Protein AF-0000000084433343 (afdb_homodimer)

Structure (mmCIF, N/CA/C/O backbone):
data_AF-0000000084433343-model_v1
#
loop_
_entity.id
_entity.type
_entity.pdbx_description
1 polymer 'DUF1232 domain-containing protein'
#
loop_
_atom_site.group_PDB
_atom_site.id
_atom_site.type_symbol
_atom_site.label_atom_id
_atom_site.label_alt_id
_atom_site.label_comp_id
_atom_site.label_asym_id
_atom_site.label_entity_id
_atom_site.label_seq_id
_atom_site.pdbx_PDB_ins_code
_atom_site.Cartn_x
_atom_site.Cartn_y
_atom_site.Cartn_z
_atom_site.occupancy
_atom_site.B_iso_or_equiv
_atom_site.auth_seq_id
_atom_site.auth_comp_id
_atom_site.auth_asym_id
_atom_site.auth_atom_id
_atom_site.pdbx_PDB_model_num
ATOM 1 N N . MET A 1 1 ? 12.391 3.641 -26.797 1 35.53 1 MET A N 1
ATOM 2 C CA . MET A 1 1 ? 12.242 4.746 -25.859 1 35.53 1 MET A CA 1
ATOM 3 C C . MET A 1 1 ? 12.141 4.23 -24.422 1 35.53 1 MET A C 1
ATOM 5 O O . MET A 1 1 ? 11.383 3.301 -24.141 1 35.53 1 MET A O 1
ATOM 9 N N . ASN A 1 2 ? 13.078 4.43 -23.641 1 48.66 2 ASN A N 1
ATOM 10 C CA . ASN A 1 2 ? 13.227 3.877 -22.297 1 48.66 2 ASN A CA 1
ATOM 11 C C . ASN A 1 2 ? 11.992 4.141 -21.438 1 48.66 2 ASN A C 1
ATOM 13 O O . ASN A 1 2 ? 11.672 5.293 -21.141 1 48.66 2 ASN A O 1
ATOM 17 N N . LYS A 1 3 ? 10.945 3.463 -21.562 1 57.97 3 LYS A N 1
ATOM 18 C CA . LYS A 1 3 ? 9.641 3.707 -20.953 1 57.97 3 LYS A CA 1
ATOM 19 C C . LYS A 1 3 ? 9.773 4.008 -19.469 1 57.97 3 LYS A C 1
ATOM 21 O O . LYS A 1 3 ? 10.344 3.215 -18.719 1 57.97 3 LYS A O 1
ATOM 26 N N . GLN A 1 4 ? 9.594 5.301 -19.047 1 75.62 4 GLN A N 1
ATOM 27 C CA . GLN A 1 4 ? 9.625 5.691 -17.641 1 75.62 4 GLN A CA 1
ATOM 28 C C . GLN A 1 4 ? 8.422 5.125 -16.891 1 75.62 4 GLN A C 1
ATOM 30 O O . GLN A 1 4 ? 7.273 5.379 -17.266 1 75.62 4 GLN A O 1
ATOM 35 N N . PHE A 1 5 ? 8.664 4.199 -15.891 1 83.06 5 PHE A N 1
ATOM 36 C CA . PHE A 1 5 ? 7.59 3.613 -15.102 1 83.06 5 PHE A CA 1
ATOM 37 C C . PHE A 1 5 ? 6.949 4.664 -14.203 1 83.06 5 PHE A C 1
ATOM 39 O O . PHE A 1 5 ? 7.645 5.48 -13.594 1 83.06 5 PHE A O 1
ATOM 46 N N . LYS A 1 6 ? 5.672 4.742 -14.289 1 85.31 6 LYS A N 1
ATOM 47 C CA . LYS A 1 6 ? 4.887 5.609 -13.414 1 85.31 6 LYS A CA 1
ATOM 48 C C . LYS A 1 6 ? 4.598 4.93 -12.078 1 85.31 6 LYS A C 1
ATOM 50 O O . LYS A 1 6 ? 4.41 3.713 -12.023 1 85.31 6 LYS A O 1
ATOM 55 N N . ASP A 1 7 ? 4.621 5.824 -11.023 1 89.12 7 ASP A N 1
ATOM 56 C CA . ASP A 1 7 ? 4.266 5.238 -9.734 1 89.12 7 ASP A CA 1
ATOM 57 C C . ASP A 1 7 ? 2.992 5.871 -9.18 1 89.12 7 ASP A C 1
ATOM 59 O O . ASP A 1 7 ? 2.365 6.703 -9.836 1 89.12 7 ASP A O 1
ATOM 63 N N . PHE A 1 8 ? 2.566 5.41 -8.078 1 92.94 8 PHE A N 1
ATOM 64 C CA . PHE A 1 8 ? 1.302 5.871 -7.516 1 92.94 8 PHE A CA 1
ATOM 65 C C . PHE A 1 8 ? 1.387 7.34 -7.121 1 92.94 8 PHE A C 1
ATOM 67 O O . PHE A 1 8 ? 0.393 8.07 -7.195 1 92.94 8 PHE A O 1
ATOM 74 N N . TYR A 1 9 ? 2.518 7.762 -6.656 1 94.25 9 TYR A N 1
ATOM 75 C CA . TYR A 1 9 ? 2.697 9.172 -6.32 1 94.25 9 TYR A CA 1
ATOM 76 C C . TYR A 1 9 ? 2.324 10.062 -7.496 1 94.25 9 TYR A C 1
ATOM 78 O O . TYR A 1 9 ? 1.641 11.078 -7.324 1 94.25 9 TYR A O 1
ATOM 86 N N . ASP A 1 10 ? 2.74 9.664 -8.656 1 91.94 10 ASP A N 1
ATOM 87 C CA . ASP A 1 10 ? 2.389 10.398 -9.859 1 91.94 10 ASP A CA 1
ATOM 88 C C . ASP A 1 10 ? 0.876 10.422 -10.07 1 91.94 10 ASP A C 1
ATOM 90 O O . ASP A 1 10 ? 0.303 11.461 -10.406 1 91.94 10 ASP A O 1
ATOM 94 N N . THR A 1 11 ? 0.303 9.305 -9.891 1 91.06 11 THR A N 1
ATOM 95 C CA . THR A 1 11 ? -1.139 9.164 -10.055 1 91.06 11 THR A CA 1
ATOM 96 C C . THR A 1 11 ? -1.887 10.023 -9.039 1 91.06 11 THR A C 1
ATOM 98 O O . THR A 1 11 ? -2.881 10.672 -9.375 1 91.06 11 THR A O 1
ATOM 101 N N . LEU A 1 12 ? -1.412 10.023 -7.863 1 93.88 12 LEU A N 1
ATOM 102 C CA . LEU A 1 12 ? -1.999 10.797 -6.777 1 93.88 12 LEU A CA 1
ATOM 103 C C . LEU A 1 12 ? -1.918 12.297 -7.074 1 93.88 12 LEU A C 1
ATOM 105 O O . LEU A 1 12 ? -2.893 13.023 -6.883 1 93.88 12 LEU A O 1
ATOM 109 N N . LEU A 1 13 ? -0.808 12.742 -7.598 1 94.44 13 LEU A N 1
ATOM 110 C CA . LEU A 1 13 ? -0.631 14.141 -7.977 1 94.44 13 LEU A CA 1
ATOM 111 C C . LEU A 1 13 ? -1.594 14.531 -9.094 1 94.44 13 LEU A C 1
ATOM 113 O O . LEU A 1 13 ? -2.184 15.617 -9.062 1 94.44 13 LEU A O 1
ATOM 117 N N . GLU A 1 14 ? -1.754 13.648 -9.984 1 92.88 14 GLU A N 1
ATOM 118 C CA . GLU A 1 14 ? -2.654 13.914 -11.102 1 92.88 14 GLU A CA 1
ATOM 119 C C . GLU A 1 14 ? -4.105 13.977 -10.641 1 92.88 14 GLU A C 1
ATOM 121 O O . GLU A 1 14 ? -4.875 14.82 -11.109 1 92.88 14 GLU A O 1
ATOM 126 N N . ASN A 1 15 ? -4.484 13.07 -9.797 1 92.56 15 ASN A N 1
ATOM 127 C CA . ASN A 1 15 ? -5.848 13.031 -9.281 1 92.56 15 ASN A CA 1
ATOM 128 C C . ASN A 1 15 ? -6.211 14.312 -8.539 1 92.56 15 ASN A C 1
ATOM 130 O O . ASN A 1 15 ? -7.355 14.766 -8.602 1 92.56 15 ASN A O 1
ATOM 134 N N . LEU A 1 16 ? -5.227 14.914 -7.859 1 93.69 16 LEU A N 1
ATOM 135 C CA . LEU A 1 16 ? -5.508 16.062 -7.008 1 93.69 16 LEU A CA 1
ATOM 136 C C . LEU A 1 16 ? -5.082 17.359 -7.688 1 93.69 16 LEU A C 1
ATOM 138 O O . LEU A 1 16 ? -5.102 18.422 -7.066 1 93.69 16 LEU A O 1
ATOM 142 N N . ASP A 1 17 ? -4.719 17.219 -8.938 1 90.5 17 ASP A N 1
ATOM 143 C CA . ASP A 1 17 ? -4.238 18.375 -9.672 1 90.5 17 ASP A CA 1
ATOM 144 C C . ASP A 1 17 ? -5.324 19.453 -9.781 1 90.5 17 ASP A C 1
ATOM 146 O O . ASP A 1 17 ? -6.426 19.172 -10.266 1 90.5 17 ASP A O 1
ATOM 150 N N . ASN A 1 18 ? -5.051 20.656 -9.203 1 85.75 18 ASN A N 1
ATOM 151 C CA . ASN A 1 18 ? -5.895 21.844 -9.281 1 85.75 18 ASN A CA 1
ATOM 152 C C . ASN A 1 18 ? -7.188 21.672 -8.484 1 85.75 18 ASN A C 1
ATOM 154 O O . ASN A 1 18 ? -8.234 22.188 -8.875 1 85.75 18 ASN A O 1
ATOM 158 N N . TYR A 1 19 ? -7.07 20.75 -7.602 1 91.06 19 TYR A N 1
ATOM 159 C CA . TYR A 1 19 ? -8.25 20.641 -6.75 1 91.06 19 TYR A CA 1
ATOM 160 C C . TYR A 1 19 ? -8.477 21.938 -5.98 1 91.06 19 TYR A C 1
ATOM 162 O O . TYR A 1 19 ? -7.566 22.453 -5.328 1 91.06 19 TYR A O 1
ATOM 170 N N . THR A 1 20 ? -9.703 22.562 -6.078 1 90.81 20 THR A N 1
ATOM 171 C CA . THR A 1 20 ? -10.109 23.766 -5.359 1 90.81 20 THR A CA 1
ATOM 172 C C . THR A 1 20 ? -11.453 23.547 -4.668 1 90.81 20 THR A C 1
ATOM 174 O O . THR A 1 20 ? -12.484 23.453 -5.328 1 90.81 20 THR A O 1
ATOM 177 N N . GLY A 1 21 ? -11.445 23.031 -3.498 1 90.44 21 GLY A N 1
ATOM 178 C CA . GLY A 1 21 ? -12.672 22.797 -2.754 1 90.44 21 GLY A CA 1
ATOM 179 C C . GLY A 1 21 ? -12.555 23.156 -1.285 1 90.44 21 GLY A C 1
ATOM 180 O O . GLY A 1 21 ? -11.562 23.734 -0.859 1 90.44 21 GLY A O 1
ATOM 181 N N . GLU A 1 22 ? -13.594 22.906 -0.533 1 90.94 22 GLU A N 1
ATOM 182 C CA . GLU A 1 22 ? -13.734 23.297 0.87 1 90.94 22 GLU A CA 1
ATOM 183 C C . GLU A 1 22 ? -12.57 22.75 1.705 1 90.94 22 GLU A C 1
ATOM 185 O O . GLU A 1 22 ? -12.102 23.422 2.627 1 90.94 22 GLU A O 1
ATOM 190 N N . TYR A 1 23 ? -12.023 21.625 1.274 1 93.19 23 TYR A N 1
ATOM 191 C CA . TYR A 1 23 ? -10.992 20.984 2.08 1 93.19 23 TYR A CA 1
ATOM 192 C C . TYR A 1 23 ? -9.664 20.953 1.341 1 93.19 23 TYR A C 1
ATOM 194 O O . TYR A 1 23 ? -8.805 20.109 1.619 1 93.19 23 TYR A O 1
ATOM 202 N N . GLU A 1 24 ? -9.578 21.875 0.548 1 94 24 GLU A N 1
ATOM 203 C CA . GLU A 1 24 ? -8.391 21.938 -0.298 1 94 24 GLU A CA 1
ATOM 204 C C . GLU A 1 24 ? -7.125 22.109 0.539 1 94 24 GLU A C 1
ATOM 206 O O . GLU A 1 24 ? -6.086 21.5 0.235 1 94 24 GLU A O 1
ATOM 211 N N . SER A 1 25 ? -7.203 22.812 1.632 1 91.38 25 SER A N 1
ATOM 212 C CA . SER A 1 25 ? -6.047 23.203 2.436 1 91.38 25 SER A CA 1
ATOM 213 C C . SER A 1 25 ? -5.324 21.984 2.996 1 91.38 25 SER A C 1
ATOM 215 O O . SER A 1 25 ? -4.098 21.984 3.113 1 91.38 25 SER A O 1
ATOM 217 N N . PHE A 1 26 ? -6.082 20.938 3.324 1 94.38 26 PHE A N 1
ATOM 218 C CA . PHE A 1 26 ? -5.352 19.812 3.895 1 94.38 26 PHE A CA 1
ATOM 219 C C . PHE A 1 26 ? -5.375 18.609 2.951 1 94.38 26 PHE A C 1
ATOM 221 O O . PHE A 1 26 ? -4.469 17.781 2.975 1 94.38 26 PHE A O 1
ATOM 228 N N . ILE A 1 27 ? -6.34 18.594 1.998 1 96.88 27 ILE A N 1
ATOM 229 C CA . ILE A 1 27 ? -6.387 17.5 1.032 1 96.88 27 ILE A CA 1
ATOM 230 C C . ILE A 1 27 ? -5.16 17.562 0.127 1 96.88 27 ILE A C 1
ATOM 232 O O . ILE A 1 27 ? -4.617 16.516 -0.264 1 96.88 27 ILE A O 1
ATOM 236 N N . ASN A 1 28 ? -4.68 18.766 -0.083 1 96 28 ASN A N 1
ATOM 237 C CA . ASN A 1 28 ? -3.551 18.953 -0.991 1 96 28 ASN A CA 1
ATOM 238 C C . ASN A 1 28 ? -2.242 18.469 -0.363 1 96 28 ASN A C 1
ATOM 240 O O . ASN A 1 28 ? -1.23 18.344 -1.053 1 96 28 ASN A O 1
ATOM 244 N N . TYR A 1 29 ? -2.275 18.094 0.941 1 97.25 29 TYR A N 1
ATOM 245 C CA . TYR A 1 29 ? -1.096 17.531 1.584 1 97.25 29 TYR A CA 1
ATOM 246 C C . TYR A 1 29 ? -1.059 16.016 1.409 1 97.25 29 TYR A C 1
ATOM 248 O O . TYR A 1 29 ? -0.078 15.359 1.778 1 97.25 29 TYR A O 1
ATOM 256 N N . GLY A 1 30 ? -2.104 15.469 0.812 1 97.56 30 GLY A N 1
ATOM 257 C CA . GLY A 1 30 ? -2.207 14.031 0.618 1 97.56 30 GLY A CA 1
ATOM 258 C C . GLY A 1 30 ? -0.969 13.422 -0.012 1 97.56 30 GLY A C 1
ATOM 259 O O . GLY A 1 30 ? -0.389 12.477 0.532 1 97.56 30 GLY A O 1
ATOM 260 N N . PRO A 1 31 ? -0.495 14.031 -1.092 1 97.44 31 PRO A N 1
ATOM 261 C CA . PRO A 1 31 ? 0.682 13.469 -1.76 1 97.44 31 PRO A CA 1
ATOM 262 C C . PRO A 1 31 ? 1.946 13.57 -0.909 1 97.44 31 PRO A C 1
ATOM 264 O O . PRO A 1 31 ? 2.768 12.648 -0.907 1 97.44 31 PRO A O 1
ATOM 267 N N . ASN A 1 32 ? 2.117 14.641 -0.134 1 97.88 32 ASN A N 1
ATOM 268 C CA . ASN A 1 32 ? 3.27 14.789 0.746 1 97.88 32 ASN A CA 1
ATOM 269 C C . ASN A 1 32 ? 3.273 13.742 1.854 1 97.88 32 ASN A C 1
ATOM 271 O O . ASN A 1 32 ? 4.32 13.18 2.178 1 97.88 32 ASN A O 1
ATOM 275 N N . LEU A 1 33 ? 2.141 13.539 2.393 1 98.69 33 LEU A N 1
ATOM 276 C CA . LEU A 1 33 ? 2.021 12.562 3.467 1 98.69 33 LEU A CA 1
ATOM 277 C C . LEU A 1 33 ? 2.289 11.148 2.951 1 98.69 33 LEU A C 1
ATOM 279 O O . LEU A 1 33 ? 3.008 10.383 3.588 1 98.69 33 LEU A O 1
ATOM 283 N N . PHE A 1 34 ? 1.757 10.859 1.801 1 98.38 34 PHE A N 1
ATOM 284 C CA . PHE A 1 34 ? 1.999 9.57 1.168 1 98.38 34 PHE A CA 1
ATOM 285 C C . PHE A 1 34 ? 3.488 9.352 0.923 1 98.38 34 PHE A C 1
ATOM 287 O O . PHE A 1 34 ? 4.031 8.297 1.245 1 98.38 34 PHE A O 1
ATOM 294 N N . LYS A 1 35 ? 4.113 10.336 0.364 1 97.81 35 LYS A N 1
ATOM 295 C CA . LYS A 1 35 ? 5.539 10.242 0.065 1 97.81 35 LYS A CA 1
ATOM 296 C C . LYS A 1 35 ? 6.355 10.031 1.336 1 97.81 35 LYS A C 1
ATOM 298 O O . LYS A 1 35 ? 7.297 9.234 1.35 1 97.81 35 LYS A O 1
ATOM 303 N N . LEU A 1 36 ? 6.027 10.75 2.369 1 98.62 36 LEU A N 1
ATOM 304 C CA . LEU A 1 36 ? 6.738 10.602 3.633 1 98.62 36 LEU A CA 1
ATOM 305 C C . LEU A 1 36 ? 6.602 9.172 4.164 1 98.62 36 LEU A C 1
ATOM 307 O O . LEU A 1 36 ? 7.582 8.586 4.633 1 98.62 36 LEU A O 1
ATOM 311 N N . LEU A 1 37 ? 5.398 8.617 4.105 1 98.62 37 LEU A N 1
ATOM 312 C CA . LEU A 1 37 ? 5.203 7.238 4.535 1 98.62 37 LEU A CA 1
ATOM 313 C C . LEU A 1 37 ? 6.113 6.293 3.76 1 98.62 37 LEU A C 1
ATOM 315 O O . LEU A 1 37 ? 6.785 5.445 4.355 1 98.62 37 LEU A O 1
ATOM 319 N N . CYS A 1 38 ? 6.191 6.484 2.475 1 97.62 38 CYS A N 1
ATOM 320 C CA . CYS A 1 38 ? 7.055 5.645 1.649 1 97.62 38 CYS A CA 1
ATOM 321 C C . CYS A 1 38 ? 8.516 5.816 2.033 1 97.62 38 CYS A C 1
ATOM 323 O O . CYS A 1 38 ? 9.258 4.836 2.139 1 97.62 38 CYS A O 1
ATOM 325 N N . ASP A 1 39 ? 8.93 7.043 2.27 1 97.44 39 ASP A N 1
ATOM 326 C CA . ASP A 1 39 ? 10.32 7.324 2.611 1 97.44 39 ASP A CA 1
ATOM 327 C C . ASP A 1 39 ? 10.695 6.699 3.951 1 97.44 39 ASP A C 1
ATOM 329 O O . ASP A 1 39 ? 11.836 6.281 4.148 1 97.44 39 ASP A O 1
ATOM 333 N N . LEU A 1 40 ? 9.797 6.609 4.828 1 98.19 40 LEU A N 1
ATOM 334 C CA . LEU A 1 40 ? 10.062 6.055 6.152 1 98.19 40 LEU A CA 1
ATOM 335 C C . LEU A 1 40 ? 10.391 4.57 6.062 1 98.19 40 LEU A C 1
ATOM 337 O O . LEU A 1 40 ? 11.148 4.051 6.883 1 98.19 40 LEU A O 1
ATOM 341 N N . LEU A 1 41 ? 9.891 3.863 5.043 1 97.19 41 LEU A N 1
ATOM 342 C CA . LEU A 1 41 ? 10.195 2.447 4.875 1 97.19 41 LEU A CA 1
ATOM 343 C C . LEU A 1 41 ? 11.656 2.25 4.48 1 97.19 41 LEU A C 1
ATOM 345 O O . LEU A 1 41 ? 12.188 1.146 4.598 1 97.19 41 LEU A O 1
ATOM 349 N N . ASN A 1 42 ? 12.242 3.314 4.012 1 96.12 42 ASN A N 1
ATOM 350 C CA . ASN A 1 42 ? 13.656 3.244 3.645 1 96.12 42 ASN A CA 1
ATOM 351 C C . ASN A 1 42 ? 14.547 3.881 4.707 1 96.12 42 ASN A C 1
ATOM 353 O O . ASN A 1 42 ? 15.758 3.99 4.523 1 96.12 42 ASN A O 1
ATOM 357 N N . ALA A 1 43 ? 13.93 4.359 5.797 1 96.88 43 ALA A N 1
ATOM 358 C CA . ALA A 1 43 ? 14.664 4.965 6.902 1 96.88 43 ALA A CA 1
ATOM 359 C C . ALA A 1 43 ? 14.961 3.939 7.996 1 96.88 43 ALA A C 1
ATOM 361 O O . ALA A 1 43 ? 14.586 2.771 7.875 1 96.88 43 ALA A O 1
ATOM 362 N N . ASP A 1 44 ? 15.773 4.367 8.977 1 96.25 44 ASP A N 1
ATOM 363 C CA . ASP A 1 44 ? 16.078 3.535 10.141 1 96.25 44 ASP A CA 1
ATOM 364 C C . ASP A 1 44 ? 14.977 3.625 11.188 1 96.25 44 ASP A C 1
ATOM 366 O O . ASP A 1 44 ? 15.07 4.41 12.133 1 96.25 44 ASP A O 1
ATOM 370 N N . ILE A 1 45 ? 13.961 2.848 10.977 1 97.06 45 ILE A N 1
ATOM 371 C CA . ILE A 1 45 ? 12.805 2.908 11.867 1 97.06 45 ILE A CA 1
ATOM 372 C C . ILE A 1 45 ? 12.656 1.584 12.609 1 97.06 45 ILE A C 1
ATOM 374 O O . ILE A 1 45 ? 13.141 0.547 12.148 1 97.06 45 ILE A O 1
ATOM 378 N N . ASP A 1 46 ? 12.023 1.586 13.789 1 97.88 46 ASP A N 1
ATOM 379 C CA . ASP A 1 46 ? 11.703 0.381 14.555 1 97.88 46 ASP A CA 1
ATOM 380 C C . ASP A 1 46 ? 10.883 -0.596 13.719 1 97.88 46 ASP A C 1
ATOM 382 O O . ASP A 1 46 ? 9.906 -0.201 13.07 1 97.88 46 ASP A O 1
ATOM 386 N N . VAL A 1 47 ? 11.273 -1.832 13.836 1 97.44 47 VAL A N 1
ATOM 387 C CA . VAL A 1 47 ? 10.656 -2.875 13.016 1 97.44 47 VAL A CA 1
ATOM 388 C C . VAL A 1 47 ? 9.156 -2.934 13.289 1 97.44 47 VAL A C 1
ATOM 390 O O . VAL A 1 47 ? 8.367 -3.178 12.375 1 97.44 47 VAL A O 1
ATOM 393 N N . SER A 1 48 ? 8.727 -2.621 14.453 1 97.31 48 SER A N 1
ATOM 394 C CA . SER A 1 48 ? 7.328 -2.75 14.852 1 97.31 48 SER A CA 1
ATOM 395 C C . SER A 1 48 ? 6.465 -1.686 14.18 1 97.31 48 SER A C 1
ATOM 397 O O . SER A 1 48 ? 5.234 -1.784 14.188 1 97.31 48 SER A O 1
ATOM 399 N N . LEU A 1 49 ? 7.074 -0.677 13.531 1 98.38 49 LEU A N 1
ATOM 400 C CA . LEU A 1 49 ? 6.332 0.424 12.93 1 98.38 49 LEU A CA 1
ATOM 401 C C . LEU A 1 49 ? 6.176 0.214 11.43 1 98.38 49 LEU A C 1
ATOM 403 O O . LEU A 1 49 ? 5.391 0.91 10.781 1 98.38 49 LEU A O 1
ATOM 407 N N . ARG A 1 50 ? 6.863 -0.772 10.867 1 98.19 50 ARG A N 1
ATOM 408 C CA . ARG A 1 50 ? 6.879 -0.945 9.422 1 98.19 50 ARG A CA 1
ATOM 409 C C . ARG A 1 50 ? 5.523 -1.414 8.906 1 98.19 50 ARG A C 1
ATOM 411 O O . ARG A 1 50 ? 4.996 -0.87 7.934 1 98.19 50 ARG A O 1
ATOM 418 N N . LEU A 1 51 ? 4.887 -2.295 9.617 1 98.31 51 LEU A N 1
ATOM 419 C CA . LEU A 1 51 ? 3.592 -2.783 9.156 1 98.31 51 LEU A CA 1
ATOM 420 C C . LEU A 1 51 ? 2.523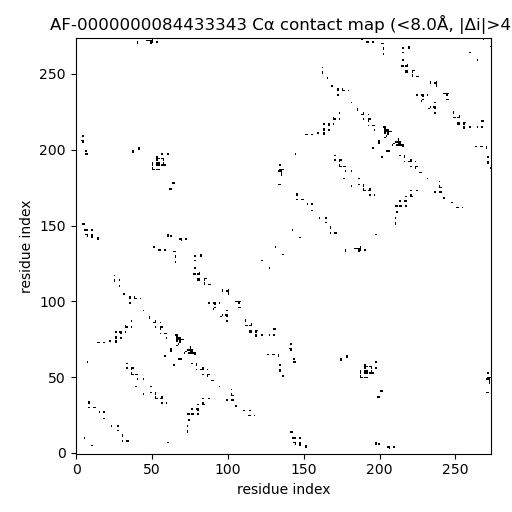 -1.704 9.289 1 98.31 51 LEU A C 1
ATOM 422 O O . LEU A 1 51 ? 1.703 -1.521 8.391 1 98.31 51 LEU A O 1
ATOM 426 N N . PRO A 1 52 ? 2.52 -0.932 10.406 1 98.5 52 PRO A N 1
ATOM 427 C CA . PRO A 1 52 ? 1.573 0.185 10.453 1 98.5 52 PRO A CA 1
ATOM 428 C C . PRO A 1 52 ? 1.774 1.182 9.32 1 98.5 52 PRO A C 1
ATOM 430 O O . PRO A 1 52 ? 0.8 1.66 8.734 1 98.5 52 PRO A O 1
ATOM 433 N N . ILE A 1 53 ? 2.996 1.473 8.984 1 98.81 53 ILE A N 1
ATOM 434 C CA . ILE A 1 53 ? 3.293 2.367 7.875 1 98.81 53 ILE A CA 1
ATOM 435 C C . ILE A 1 53 ? 2.775 1.759 6.57 1 98.81 53 ILE A C 1
ATOM 437 O O . ILE A 1 53 ? 2.123 2.439 5.777 1 98.81 53 ILE A O 1
ATOM 441 N N . CYS A 1 54 ? 3 0.487 6.422 1 98.62 54 CYS A N 1
ATOM 442 C CA . CYS A 1 54 ? 2.492 -0.214 5.25 1 98.62 54 CYS A CA 1
ATOM 443 C C . CYS A 1 54 ? 0.97 -0.16 5.199 1 98.62 54 CYS A C 1
ATOM 445 O O . CYS A 1 54 ? 0.385 -0.031 4.121 1 98.62 54 CYS A O 1
ATOM 447 N N . GLY A 1 55 ? 0.357 -0.285 6.348 1 98.5 55 GLY A N 1
ATOM 448 C CA . GLY A 1 55 ? -1.092 -0.176 6.414 1 98.5 55 GLY A CA 1
ATOM 449 C C . GLY A 1 55 ? -1.617 1.135 5.859 1 98.5 55 GLY A C 1
ATOM 450 O O . GLY A 1 55 ? -2.562 1.146 5.07 1 98.5 55 GLY A O 1
ATOM 451 N N . ALA A 1 56 ? -1.005 2.229 6.246 1 98.69 56 ALA A N 1
ATOM 452 C CA . ALA A 1 56 ? -1.418 3.545 5.766 1 98.69 56 ALA A CA 1
ATOM 453 C C . ALA A 1 56 ? -1.191 3.68 4.266 1 98.69 56 ALA A C 1
ATOM 455 O O . ALA A 1 56 ? -2.041 4.215 3.547 1 98.69 56 ALA A O 1
ATOM 456 N N . ILE A 1 57 ? -0.101 3.191 3.764 1 98.38 57 ILE A N 1
ATOM 457 C CA . ILE A 1 57 ? 0.208 3.242 2.338 1 98.38 57 ILE A CA 1
ATOM 458 C C . ILE A 1 57 ? -0.82 2.424 1.56 1 98.38 57 ILE A C 1
ATOM 460 O O . ILE A 1 57 ? -1.378 2.9 0.567 1 98.38 57 ILE A O 1
ATOM 464 N N . ALA A 1 58 ? -1.102 1.254 2.016 1 98.25 58 ALA A N 1
ATOM 465 C CA . ALA A 1 58 ? -2.045 0.37 1.337 1 98.25 58 ALA A CA 1
ATOM 466 C C . ALA A 1 58 ? -3.441 0.987 1.295 1 98.25 58 ALA A C 1
ATOM 468 O O . ALA A 1 58 ? -4.168 0.83 0.311 1 98.25 58 ALA A O 1
ATOM 469 N N . TYR A 1 59 ? -3.795 1.705 2.334 1 98.06 59 TYR A N 1
ATOM 470 C CA . TYR A 1 59 ? -5.105 2.342 2.398 1 98.06 59 TYR A CA 1
ATOM 471 C C . TYR A 1 59 ? -5.262 3.381 1.295 1 98.06 59 TYR A C 1
ATOM 473 O O . TYR A 1 59 ? -6.32 3.479 0.67 1 98.06 59 TYR A O 1
ATOM 481 N N . TYR A 1 60 ? -4.191 4.133 1.009 1 96.75 60 TYR A N 1
ATOM 482 C CA . TYR A 1 60 ? -4.191 5.09 -0.092 1 96.75 60 TYR A CA 1
ATOM 483 C C . TYR A 1 60 ? -4.504 4.398 -1.415 1 96.75 60 TYR A C 1
ATOM 485 O O . TYR A 1 60 ? -5.156 4.98 -2.285 1 96.75 60 TYR A O 1
ATOM 493 N N . VAL A 1 61 ? -4.047 3.232 -1.534 1 95.56 61 VAL A N 1
ATOM 494 C CA . VAL A 1 61 ? -3.883 2.602 -2.84 1 95.56 61 VAL A CA 1
ATOM 495 C C . VAL A 1 61 ? -5.086 1.709 -3.135 1 95.56 61 VAL A C 1
ATOM 497 O O . VAL A 1 61 ? -5.484 1.558 -4.293 1 95.56 61 VAL A O 1
ATOM 500 N N . THR A 1 62 ? -5.633 1.166 -2.123 1 94 62 THR A N 1
ATOM 501 C CA . THR A 1 62 ? -6.754 0.249 -2.287 1 94 62 THR A CA 1
ATOM 502 C C . THR A 1 62 ? -7.996 0.992 -2.775 1 94 62 THR A C 1
ATOM 504 O O . THR A 1 62 ? -8.383 2.012 -2.199 1 94 62 THR A O 1
ATOM 507 N N . PRO A 1 63 ? -8.602 0.579 -3.836 1 85.62 63 PRO A N 1
ATOM 508 C CA . PRO A 1 63 ? -9.688 1.324 -4.469 1 85.62 63 PRO A CA 1
ATOM 509 C C . PRO A 1 63 ? -10.953 1.356 -3.615 1 85.62 63 PRO A C 1
ATOM 511 O O . PRO A 1 63 ? -11.703 2.34 -3.646 1 85.62 63 PRO A O 1
ATOM 514 N N . ASP A 1 64 ? -11.289 0.283 -2.883 1 87.88 64 ASP A N 1
ATOM 515 C CA . ASP A 1 64 ? -12.562 0.198 -2.174 1 87.88 64 ASP A CA 1
ATOM 516 C C . ASP A 1 64 ? -12.359 0.305 -0.664 1 87.88 64 ASP A C 1
ATOM 518 O O . ASP A 1 64 ? -12.773 -0.581 0.088 1 87.88 64 ASP A O 1
ATOM 522 N N . ASP A 1 65 ? -11.93 1.415 -0.288 1 92.19 65 ASP A N 1
ATOM 523 C CA . ASP A 1 65 ? -11.781 1.669 1.142 1 92.19 65 ASP A CA 1
ATOM 524 C C . ASP A 1 65 ? -13.047 2.293 1.727 1 92.19 65 ASP A C 1
ATOM 526 O O . ASP A 1 65 ? -14.117 2.201 1.132 1 92.19 65 ASP A O 1
ATOM 530 N N . VAL A 1 66 ? -12.961 2.846 2.887 1 93.31 66 VAL A N 1
ATOM 531 C CA . VAL A 1 66 ? -14.133 3.264 3.645 1 93.31 66 VAL A CA 1
ATOM 532 C C . VAL A 1 66 ? -14.82 4.434 2.936 1 93.31 66 VAL A C 1
ATOM 534 O O . VAL A 1 66 ? -16.031 4.402 2.699 1 93.31 66 VAL A O 1
ATOM 537 N N . ILE A 1 67 ? -14.047 5.48 2.529 1 94.69 67 ILE A N 1
ATOM 538 C CA . ILE A 1 67 ? -14.539 6.59 1.722 1 94.69 67 ILE A CA 1
ATOM 539 C C . ILE A 1 67 ? -13.805 6.617 0.383 1 94.69 67 ILE A C 1
ATOM 541 O O . ILE A 1 67 ? -12.766 7.277 0.248 1 94.69 67 ILE A O 1
ATOM 545 N N . SER A 1 68 ? -14.422 6.035 -0.656 1 92.25 68 SER A N 1
ATOM 546 C CA . SER A 1 68 ? -13.734 5.793 -1.922 1 92.25 68 SER A CA 1
ATOM 547 C C . SER A 1 68 ? -13.656 7.066 -2.758 1 92.25 68 SER A C 1
ATOM 549 O O . SER A 1 68 ? -14.664 7.723 -2.998 1 92.25 68 SER A O 1
ATOM 551 N N . GLU A 1 69 ? -12.438 7.375 -3.172 1 91.38 69 GLU A N 1
ATOM 552 C CA . GLU A 1 69 ? -12.242 8.539 -4.027 1 91.38 69 GLU A CA 1
ATOM 553 C C . GLU A 1 69 ? -12.898 8.336 -5.395 1 91.38 69 GLU A C 1
ATOM 555 O O . GLU A 1 69 ? -13.18 9.305 -6.102 1 91.38 69 GLU A O 1
ATOM 560 N N . GLN A 1 70 ? -13.109 7.047 -5.793 1 87.44 70 GLN A N 1
ATOM 561 C CA . GLN A 1 70 ? -13.805 6.785 -7.047 1 87.44 70 GLN A CA 1
ATOM 562 C C . GLN A 1 70 ? -15.242 7.277 -6.992 1 87.44 70 GLN A C 1
ATOM 564 O O . GLN A 1 70 ? -15.82 7.652 -8.016 1 87.44 70 GLN A O 1
ATOM 569 N N . ILE A 1 71 ? -15.797 7.344 -5.805 1 90.38 71 ILE A N 1
ATOM 570 C CA . ILE A 1 71 ? -17.188 7.746 -5.598 1 90.38 71 ILE A CA 1
ATOM 571 C C . ILE A 1 71 ? -17.25 9.219 -5.215 1 90.38 71 ILE A C 1
ATOM 573 O O . ILE A 1 71 ? -18.047 9.984 -5.758 1 90.38 71 ILE A O 1
ATOM 577 N N . TYR A 1 72 ? -16.359 9.68 -4.355 1 92.25 72 TYR A N 1
ATOM 578 C CA . TYR A 1 72 ? -16.516 10.984 -3.713 1 92.25 72 TYR A CA 1
ATOM 579 C C . TYR A 1 72 ? -15.484 11.977 -4.234 1 92.25 72 TYR A C 1
ATOM 581 O O . TYR A 1 72 ? -15.43 13.117 -3.777 1 92.25 72 TYR A O 1
ATOM 589 N N . GLY A 1 73 ? -14.672 11.523 -5.156 1 91.25 73 GLY A N 1
ATOM 590 C CA . GLY A 1 73 ? -13.641 12.414 -5.66 1 91.25 73 GLY A CA 1
ATOM 591 C C . GLY A 1 73 ? -12.602 12.773 -4.609 1 91.25 73 GLY A C 1
ATOM 592 O O . GLY A 1 73 ? -12.219 11.938 -3.789 1 91.25 73 GLY A O 1
ATOM 593 N N . PRO A 1 74 ? -12.156 14 -4.621 1 92.88 74 PRO A N 1
ATOM 594 C CA . PRO A 1 74 ? -11.102 14.422 -3.691 1 92.88 74 PRO A CA 1
ATOM 595 C C . PRO A 1 74 ? -11.508 14.242 -2.229 1 92.88 74 PRO A C 1
ATOM 597 O O . PRO A 1 74 ? -10.648 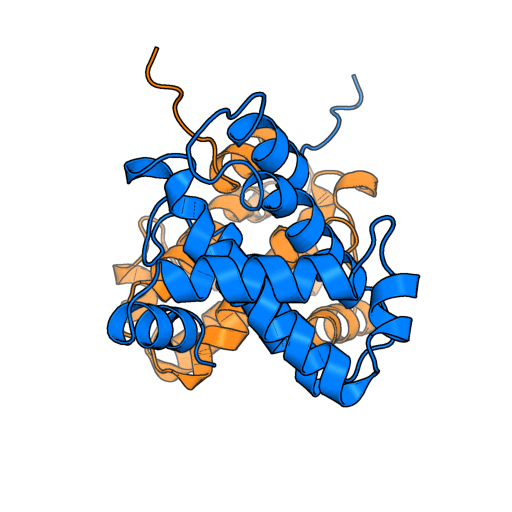14.016 -1.373 1 92.88 74 PRO A O 1
ATOM 600 N N . TYR A 1 75 ? -12.734 14.305 -1.932 1 93.62 75 TYR A N 1
ATOM 601 C CA . TYR A 1 75 ? -13.219 14.102 -0.569 1 93.62 75 TYR A CA 1
ATOM 602 C C . TYR A 1 75 ? -12.852 12.711 -0.065 1 93.62 75 TYR A C 1
ATOM 604 O O . TYR A 1 75 ? -12.734 12.492 1.144 1 93.62 75 TYR A O 1
ATOM 612 N N . GLY A 1 76 ? -12.664 11.844 -0.972 1 94.44 76 GLY A N 1
ATOM 613 C CA . GLY A 1 76 ? -12.359 10.461 -0.63 1 94.44 76 GLY A CA 1
ATOM 614 C C . GLY A 1 76 ? -10.961 10.281 -0.07 1 94.44 76 GLY A C 1
ATOM 615 O O . GLY A 1 76 ? -10.617 9.203 0.417 1 94.44 76 GLY A O 1
ATOM 616 N N . TYR A 1 77 ? -10.18 11.367 -0.017 1 96.31 77 TYR A N 1
ATOM 617 C CA . TYR A 1 77 ? -8.812 11.266 0.485 1 96.31 77 TYR A CA 1
ATOM 618 C C . TYR A 1 77 ? -8.734 11.688 1.946 1 96.31 77 TYR A C 1
ATOM 620 O O . TYR A 1 77 ? -7.684 11.578 2.576 1 96.31 77 TYR A O 1
ATOM 628 N N . ILE A 1 78 ? -9.805 12.062 2.51 1 97.62 78 ILE A N 1
ATOM 629 C CA . ILE A 1 78 ? -9.805 12.547 3.887 1 97.62 78 ILE A CA 1
ATOM 630 C C . ILE A 1 78 ? -9.453 11.398 4.836 1 97.62 78 ILE A C 1
ATOM 632 O O . ILE A 1 78 ? -8.664 11.578 5.766 1 97.62 78 ILE A O 1
ATOM 636 N N . ASP A 1 79 ? -10.023 10.273 4.574 1 97.94 79 ASP A N 1
ATOM 637 C CA . ASP A 1 79 ? -9.727 9.18 5.492 1 97.94 79 ASP A CA 1
ATOM 638 C C . ASP A 1 79 ? -8.305 8.664 5.289 1 97.94 79 ASP A C 1
ATOM 640 O O . ASP A 1 79 ? -7.645 8.242 6.242 1 97.94 79 ASP A O 1
ATOM 644 N N . ASP A 1 80 ? -7.762 8.75 4.008 1 98.25 80 ASP A N 1
ATOM 645 C CA . ASP A 1 80 ? -6.348 8.453 3.791 1 98.25 80 ASP A CA 1
ATOM 646 C C . ASP A 1 80 ? -5.457 9.383 4.609 1 98.25 8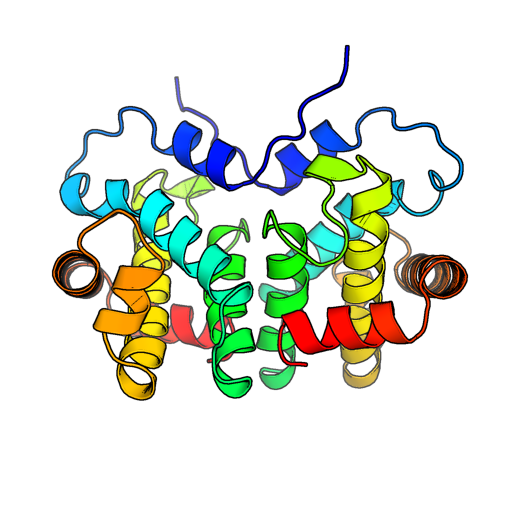0 ASP A C 1
ATOM 648 O O . ASP A 1 80 ? -4.496 8.938 5.234 1 98.25 80 ASP A O 1
ATOM 652 N N . ILE A 1 81 ? -5.809 10.602 4.582 1 98.62 81 ILE A N 1
ATOM 653 C CA . ILE A 1 81 ? -5.035 11.633 5.27 1 98.62 81 ILE A CA 1
ATOM 654 C C . ILE A 1 81 ? -5.113 11.414 6.777 1 98.62 81 ILE A C 1
ATOM 656 O O . ILE A 1 81 ? -4.098 11.484 7.477 1 98.62 81 ILE A O 1
ATOM 660 N N . TYR A 1 82 ? -6.242 11.078 7.273 1 98.81 82 TYR A N 1
ATOM 661 C CA . TYR A 1 82 ? -6.363 10.773 8.695 1 98.81 82 TYR A CA 1
ATOM 662 C C . TYR A 1 82 ? -5.449 9.617 9.078 1 98.81 82 TYR A C 1
ATOM 664 O O . TYR A 1 82 ? -4.684 9.711 10.039 1 98.81 82 TYR A O 1
ATOM 672 N N . LEU A 1 83 ? -5.574 8.555 8.359 1 98.81 83 LEU A N 1
ATOM 673 C CA . LEU A 1 83 ? -4.805 7.363 8.703 1 98.81 83 LEU A CA 1
ATOM 674 C C . LEU A 1 83 ? -3.309 7.633 8.594 1 98.81 83 LEU A C 1
ATOM 676 O O . LEU A 1 83 ? -2.527 7.18 9.438 1 98.81 83 LEU A O 1
ATOM 680 N N . ALA A 1 84 ? -2.932 8.344 7.57 1 98.88 84 ALA A N 1
ATOM 681 C CA . ALA A 1 84 ? -1.527 8.719 7.418 1 98.88 84 ALA A CA 1
ATOM 682 C C . ALA A 1 84 ? -1.026 9.492 8.633 1 98.88 84 ALA A C 1
ATOM 684 O O . ALA A 1 84 ? 0.023 9.172 9.195 1 98.88 84 ALA A O 1
ATOM 685 N N . THR A 1 85 ? -1.787 10.492 9.031 1 98.88 85 THR A N 1
ATOM 686 C CA . THR A 1 85 ? -1.354 11.312 10.156 1 98.88 85 THR A CA 1
ATOM 687 C C . THR A 1 85 ? -1.389 10.516 11.453 1 98.88 85 THR A C 1
ATOM 689 O O . THR A 1 85 ? -0.54 10.703 12.328 1 98.88 85 THR A O 1
ATOM 692 N N . HIS A 1 86 ? -2.312 9.609 11.602 1 98.75 86 HIS A N 1
ATOM 693 C CA . HIS A 1 86 ? -2.385 8.734 12.766 1 98.75 86 HIS A CA 1
ATOM 694 C C . HIS A 1 86 ? -1.126 7.879 12.898 1 98.75 86 HIS A C 1
ATOM 696 O O . HIS A 1 86 ? -0.527 7.805 13.969 1 98.75 86 HIS A O 1
ATOM 702 N N . VAL A 1 87 ? -0.688 7.289 11.82 1 98.81 87 VAL A N 1
ATOM 703 C CA . VAL A 1 87 ? 0.495 6.434 11.812 1 98.81 87 VAL A CA 1
ATOM 704 C C . VAL A 1 87 ? 1.749 7.281 12.008 1 98.81 87 VAL A C 1
ATOM 706 O O . VAL A 1 87 ? 2.668 6.883 12.727 1 98.81 87 VAL A O 1
ATOM 709 N N . LEU A 1 88 ? 1.784 8.43 11.383 1 98.94 88 LEU A N 1
ATOM 710 C CA . LEU A 1 88 ? 2.939 9.305 11.547 1 98.94 88 LEU A CA 1
ATOM 711 C C . LEU A 1 88 ? 3.076 9.758 13 1 98.94 88 LEU A C 1
ATOM 713 O O . LEU A 1 88 ? 4.191 9.93 13.5 1 98.94 88 LEU A O 1
ATOM 717 N N . LYS A 1 89 ? 1.987 9.938 13.641 1 98.75 89 LYS A N 1
ATOM 718 C CA . LYS A 1 89 ? 2.035 10.258 15.062 1 98.75 89 LYS A CA 1
ATOM 719 C C . LYS A 1 89 ? 2.604 9.102 15.875 1 98.75 89 LYS A C 1
ATOM 721 O O . LYS A 1 89 ? 3.338 9.305 16.844 1 98.75 89 LYS A O 1
ATOM 726 N N . MET A 1 90 ? 2.236 7.895 15.523 1 98.44 90 MET A N 1
ATOM 727 C CA . MET A 1 90 ? 2.836 6.727 16.172 1 98.44 90 MET A CA 1
ATOM 728 C C . MET A 1 90 ? 4.352 6.742 16.016 1 98.44 90 MET A C 1
ATOM 730 O O . MET A 1 90 ? 5.082 6.453 16.969 1 98.44 90 MET A O 1
ATOM 734 N N . VAL A 1 91 ? 4.801 7.051 14.852 1 98.75 91 VAL A N 1
ATOM 735 C CA . VAL A 1 91 ? 6.234 7.113 14.586 1 98.75 91 VAL A CA 1
ATOM 736 C C . VAL A 1 91 ? 6.863 8.227 15.422 1 98.75 91 VAL A C 1
ATOM 738 O O . VAL A 1 91 ? 7.93 8.031 16.016 1 98.75 91 VAL A O 1
ATOM 741 N N . ALA A 1 92 ? 6.211 9.391 15.477 1 98.75 92 ALA A N 1
ATOM 742 C CA . ALA A 1 92 ? 6.727 10.523 16.234 1 98.75 92 ALA A CA 1
ATOM 743 C C . ALA A 1 92 ? 6.82 10.195 17.719 1 98.75 92 ALA A C 1
ATOM 745 O O . ALA A 1 92 ? 7.715 10.68 18.422 1 98.75 92 ALA A O 1
ATOM 746 N N . GLU A 1 93 ? 5.898 9.43 18.203 1 98.44 93 GLU A N 1
ATOM 747 C CA . GLU A 1 93 ? 5.93 9.031 19.609 1 98.44 93 GLU A CA 1
ATOM 748 C C . GLU A 1 93 ? 7.168 8.195 19.922 1 98.44 93 GLU A C 1
ATOM 750 O O . GLU A 1 93 ? 7.707 8.266 21.031 1 98.44 93 GLU A O 1
ATOM 755 N N . ARG A 1 94 ? 7.617 7.484 18.922 1 98.19 94 ARG A N 1
ATOM 756 C CA . ARG A 1 94 ? 8.75 6.59 19.125 1 98.19 94 ARG A CA 1
ATOM 757 C C . ARG A 1 94 ? 10.062 7.285 18.766 1 98.19 94 ARG A C 1
ATOM 759 O O . ARG A 1 94 ? 11.062 7.137 19.469 1 98.19 94 ARG A O 1
ATOM 766 N N . HIS A 1 95 ? 10.078 8.078 17.734 1 98.38 95 HIS A N 1
ATOM 767 C CA . HIS A 1 95 ? 11.328 8.57 17.172 1 98.38 95 HIS A CA 1
ATOM 768 C C . HIS A 1 95 ? 11.391 10.094 17.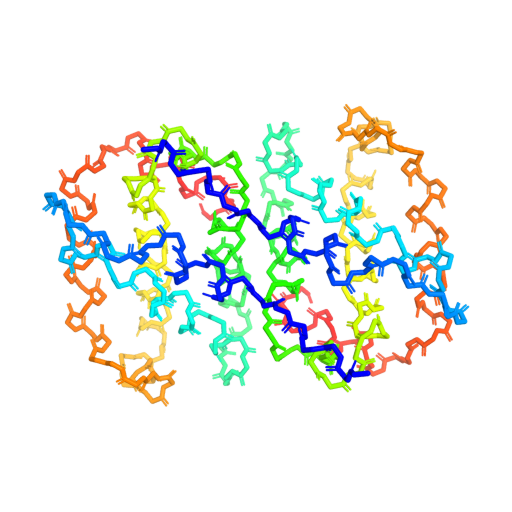234 1 98.38 95 HIS A C 1
ATOM 770 O O . HIS A 1 95 ? 12.438 10.688 16.969 1 98.38 95 HIS A O 1
ATOM 776 N N . GLY A 1 96 ? 10.266 10.75 17.562 1 98.38 96 GLY A N 1
ATOM 777 C CA . GLY A 1 96 ? 10.203 12.203 17.594 1 98.38 96 GLY A CA 1
ATOM 778 C C . GLY A 1 96 ? 9.891 12.82 16.234 1 98.38 96 GLY A C 1
ATOM 779 O O . GLY A 1 96 ? 10.156 12.211 15.203 1 98.38 96 GLY A O 1
ATOM 780 N N . TYR A 1 97 ? 9.352 14.062 16.25 1 98.56 97 TYR A N 1
ATOM 781 C CA . TYR A 1 97 ? 9 14.75 15.023 1 98.56 97 TYR A CA 1
ATOM 782 C C . TYR A 1 97 ? 10.242 15.172 14.25 1 98.56 97 TYR A C 1
ATOM 784 O O . TYR A 1 97 ? 10.195 15.352 13.031 1 98.56 97 TYR A O 1
ATOM 792 N N . GLU A 1 98 ? 11.328 15.359 14.938 1 98.44 98 GLU A N 1
ATOM 793 C CA . GLU A 1 98 ? 12.578 15.703 14.258 1 98.44 98 GLU A CA 1
ATOM 794 C C . GLU A 1 98 ? 12.992 14.602 13.289 1 98.44 98 GLU A C 1
ATOM 796 O O . GLU A 1 98 ? 13.461 14.891 12.188 1 98.44 98 GLU A O 1
ATOM 801 N N . PHE A 1 99 ? 12.82 13.43 13.719 1 98.62 99 PHE A N 1
ATOM 802 C CA . PHE A 1 99 ? 13.117 12.289 12.852 1 98.62 99 PHE A CA 1
ATOM 803 C C . PHE A 1 99 ? 12.273 12.344 11.586 1 98.62 99 PHE A C 1
ATOM 805 O O . PHE A 1 99 ? 12.789 12.156 10.477 1 98.62 99 PHE A O 1
ATOM 812 N N . LEU A 1 100 ? 10.945 12.609 11.727 1 98.75 100 LEU A N 1
ATOM 813 C CA . LEU A 1 100 ? 10.055 12.734 10.578 1 98.75 100 LEU A CA 1
ATOM 814 C C . LEU A 1 100 ? 10.492 13.875 9.672 1 98.75 100 LEU A C 1
ATOM 816 O O . LEU A 1 100 ? 10.484 13.742 8.445 1 98.75 100 LEU A O 1
ATOM 820 N N . GLN A 1 101 ? 10.883 14.969 10.273 1 98.62 101 GLN A N 1
ATOM 821 C CA . GLN A 1 101 ? 11.305 16.156 9.523 1 98.62 101 GLN A CA 1
ATOM 822 C C . GLN A 1 101 ? 12.539 15.852 8.68 1 98.62 101 GLN A C 1
ATOM 824 O O . GLN A 1 101 ? 12.656 16.328 7.547 1 98.62 101 GLN A O 1
ATOM 829 N N . GLU A 1 102 ? 13.43 15.062 9.133 1 98.12 102 GLU A N 1
ATOM 830 C CA . GLU A 1 102 ? 14.656 14.703 8.43 1 98.12 102 GLU A CA 1
ATOM 831 C C . GLU A 1 102 ? 14.359 13.859 7.191 1 98.12 102 GLU A C 1
ATOM 833 O O . GLU A 1 102 ? 15.188 13.773 6.285 1 98.12 102 GLU A O 1
ATOM 838 N N . ASN A 1 103 ? 13.195 13.289 7.184 1 97.81 103 ASN A N 1
ATOM 839 C CA . ASN A 1 103 ? 12.82 12.422 6.07 1 97.81 103 ASN A CA 1
ATOM 840 C C . ASN A 1 103 ? 11.812 13.102 5.145 1 97.81 103 ASN A C 1
ATOM 842 O O . ASN A 1 103 ? 11.172 12.445 4.328 1 97.81 103 ASN A O 1
ATOM 846 N N . SER A 1 104 ? 11.625 14.336 5.328 1 97.06 104 SER A N 1
ATOM 847 C CA . SER A 1 104 ? 10.633 15.062 4.547 1 97.06 104 SER A CA 1
ATOM 848 C C . SER A 1 104 ? 11.164 16.422 4.105 1 97.06 104 SER A C 1
ATOM 850 O O . SER A 1 104 ? 12.109 16.953 4.695 1 97.06 104 SER A O 1
ATOM 852 N N . ASN A 1 105 ? 10.5 17 3.047 1 95.81 105 ASN A N 1
ATOM 853 C CA . ASN A 1 105 ? 10.883 18.328 2.57 1 95.81 105 ASN A CA 1
ATOM 854 C C . ASN A 1 105 ? 9.836 19.375 2.912 1 95.81 105 ASN A C 1
ATOM 856 O O . ASN A 1 105 ? 9.891 20.5 2.422 1 95.81 105 ASN A O 1
ATOM 860 N N . PHE A 1 106 ? 8.812 19.047 3.697 1 97.06 106 PHE A N 1
ATOM 861 C CA . PHE A 1 106 ? 7.801 19.984 4.18 1 97.06 106 PHE A CA 1
ATOM 862 C C . PHE A 1 106 ? 7.801 20.047 5.703 1 97.06 106 PHE A C 1
ATOM 864 O O . PHE A 1 106 ? 8.469 19.25 6.359 1 97.06 106 PHE A O 1
ATOM 871 N N . GLU A 1 107 ? 7.145 21.031 6.281 1 98 107 GLU A N 1
ATOM 872 C CA . GLU A 1 107 ? 7.035 21.141 7.734 1 98 107 GLU A CA 1
ATOM 873 C C . GLU A 1 107 ? 6.129 20.047 8.297 1 98 107 GLU A C 1
ATOM 875 O O . GLU A 1 107 ? 4.902 20.172 8.273 1 98 107 GLU A O 1
ATOM 880 N N . VAL A 1 108 ? 6.719 19.062 8.961 1 98.69 108 VAL A N 1
ATOM 881 C CA . VAL A 1 108 ? 6.008 17.812 9.242 1 98.69 108 VAL A CA 1
ATOM 882 C C . VAL A 1 108 ? 5.074 18.016 10.43 1 98.69 108 VAL A C 1
ATOM 884 O O . VAL A 1 108 ? 3.869 17.75 10.328 1 98.69 108 VAL A O 1
ATOM 887 N N . GLU A 1 109 ? 5.594 18.5 11.484 1 98.75 109 GLU A N 1
ATOM 888 C CA . GLU A 1 109 ? 4.805 18.5 12.711 1 98.75 109 GLU A CA 1
ATOM 889 C C . GLU A 1 109 ? 3.555 19.359 12.562 1 98.75 109 GLU A C 1
ATOM 891 O O . GLU A 1 109 ? 2.439 18.906 12.812 1 98.75 109 GLU A O 1
ATOM 896 N N . PRO A 1 110 ? 3.633 20.641 12.055 1 98.62 110 PRO A N 1
ATOM 897 C CA . PRO A 1 110 ? 2.42 21.438 11.906 1 98.62 110 PRO A CA 1
ATOM 898 C C . PRO A 1 110 ? 1.429 20.844 10.914 1 98.62 110 PRO A C 1
ATOM 900 O O . PRO A 1 110 ? 0.217 20.891 11.141 1 98.62 110 PRO A O 1
ATOM 903 N N . ILE A 1 111 ? 1.925 20.266 9.867 1 98.56 111 ILE A N 1
ATOM 904 C CA . ILE A 1 111 ? 1.061 19.734 8.812 1 98.56 111 ILE A CA 1
ATOM 905 C C . ILE A 1 111 ? 0.368 18.469 9.305 1 98.56 111 ILE A C 1
ATOM 907 O O . ILE A 1 111 ? -0.833 18.297 9.094 1 98.56 111 ILE A O 1
ATOM 911 N N . VAL A 1 112 ? 1.135 17.594 10 1 98.81 112 VAL A N 1
ATOM 912 C CA . VAL A 1 112 ? 0.561 16.359 10.539 1 98.81 112 VAL A CA 1
ATOM 913 C C . VAL A 1 112 ? -0.534 16.703 11.547 1 98.81 112 VAL A C 1
ATOM 915 O O . VAL A 1 112 ? -1.634 16.141 11.484 1 98.81 112 VAL A O 1
ATOM 918 N N . LYS A 1 113 ? -0.284 17.609 12.391 1 98.5 113 LYS A N 1
ATOM 919 C CA . LYS A 1 113 ? -1.251 18 13.414 1 98.5 113 LYS A CA 1
ATOM 920 C C . LYS A 1 113 ? -2.48 18.656 12.797 1 98.5 113 LYS A C 1
ATOM 922 O O . LYS A 1 113 ? -3.613 18.344 13.172 1 98.5 113 LYS A O 1
ATOM 927 N N . GLU A 1 114 ? -2.229 19.531 11.875 1 98.12 114 GLU A N 1
ATOM 928 C CA . GLU A 1 114 ? -3.34 20.219 11.211 1 98.12 114 GLU A CA 1
ATOM 929 C C . GLU A 1 114 ? -4.215 19.234 10.453 1 98.12 114 GLU A C 1
ATOM 931 O O . GLU A 1 114 ? -5.441 19.266 10.562 1 98.12 114 GLU A O 1
ATOM 936 N N . CYS A 1 115 ? -3.645 18.375 9.68 1 98.69 115 CYS A N 1
ATOM 937 C CA . CYS A 1 115 ? -4.383 17.422 8.875 1 98.69 115 CYS A CA 1
ATOM 938 C C . CYS A 1 115 ? -5.172 16.453 9.758 1 98.69 115 CYS A C 1
ATOM 940 O O . CYS A 1 115 ? -6.316 16.125 9.445 1 98.69 115 CYS A O 1
ATOM 942 N N . GLU A 1 116 ? -4.535 16 10.852 1 98.44 116 GLU A N 1
ATOM 943 C CA . GLU A 1 116 ? -5.258 15.117 11.766 1 98.44 116 GLU A CA 1
ATOM 944 C C . GLU A 1 116 ? -6.473 15.82 12.367 1 98.44 116 GLU A C 1
ATOM 946 O O . GLU A 1 116 ? -7.57 15.258 12.383 1 98.44 116 GLU A O 1
ATOM 951 N N . MET A 1 117 ? -6.227 17.031 12.812 1 98.12 117 MET A N 1
ATOM 952 C CA . MET A 1 117 ? -7.301 17.812 13.414 1 98.12 117 MET A CA 1
ATOM 953 C C . MET A 1 117 ? -8.445 18.016 12.43 1 98.12 117 MET A C 1
ATOM 955 O O . MET A 1 117 ? -9.609 17.781 12.758 1 98.12 117 MET A O 1
ATOM 959 N N . LYS A 1 118 ? -8.164 18.453 11.258 1 98.12 118 LYS A N 1
ATOM 960 C CA . LYS A 1 118 ? -9.18 18.719 10.25 1 98.12 118 LYS A CA 1
ATOM 961 C C . LYS A 1 118 ? -9.922 17.453 9.852 1 98.12 118 LYS A C 1
ATOM 963 O O . LYS A 1 118 ? -11.133 17.469 9.648 1 98.12 118 LYS A O 1
ATOM 968 N N . SER A 1 119 ? -9.188 16.359 9.688 1 98.38 119 SER A N 1
ATOM 969 C CA . SER A 1 119 ? -9.828 15.086 9.367 1 98.38 119 SER A CA 1
ATOM 970 C C . SER A 1 119 ? -10.812 14.664 10.453 1 98.38 119 SER A C 1
ATOM 972 O O . SER A 1 119 ? -11.922 14.227 10.156 1 98.38 119 SER A O 1
ATOM 974 N N . LEU A 1 120 ? -10.375 14.844 11.711 1 98.12 120 LEU A N 1
ATOM 975 C CA . LEU A 1 120 ? -11.195 14.414 12.844 1 98.12 120 LEU A CA 1
ATOM 976 C C . LEU A 1 120 ? -12.422 15.312 13 1 98.12 120 LEU A C 1
ATOM 978 O O . LEU A 1 120 ? -13.406 14.914 13.617 1 98.12 120 LEU A O 1
ATOM 982 N N . GLU A 1 121 ? -12.375 16.5 12.461 1 97.75 121 GLU A N 1
ATOM 983 C CA . GLU A 1 121 ? -13.539 17.375 12.453 1 97.75 121 GLU A CA 1
ATOM 984 C C . GLU A 1 121 ? -14.602 16.875 11.484 1 97.75 121 GLU A C 1
ATOM 986 O O . GLU A 1 121 ? -15.789 17.141 11.664 1 97.75 121 GLU A O 1
ATOM 991 N N . ILE A 1 122 ? -14.18 16.188 10.516 1 97.5 122 ILE A N 1
ATOM 992 C CA . ILE A 1 122 ? -15.07 15.773 9.438 1 97.5 122 ILE A CA 1
ATOM 993 C C . ILE A 1 122 ? -15.547 14.336 9.672 1 97.5 122 ILE A C 1
ATOM 995 O O . ILE A 1 122 ? -16.719 14.031 9.469 1 97.5 122 ILE A O 1
ATOM 999 N N . LEU A 1 123 ? -14.656 13.453 10.094 1 97.88 123 LEU A N 1
ATOM 1000 C CA . LEU A 1 123 ? -14.969 12.047 10.289 1 97.88 123 LEU A CA 1
ATOM 1001 C C . LEU A 1 123 ? -15.695 11.82 11.609 1 97.88 123 LEU A C 1
ATOM 1003 O O . LEU A 1 123 ? -15.344 12.438 12.625 1 97.88 123 LEU A O 1
ATOM 1007 N N . ASN A 1 124 ? -16.656 11 11.586 1 97.44 124 ASN A N 1
ATOM 1008 C CA . ASN A 1 124 ? -17.281 10.625 12.844 1 97.44 124 ASN A CA 1
ATOM 1009 C C . ASN A 1 124 ? -16.594 9.422 13.484 1 97.44 124 ASN A C 1
ATOM 1011 O O . ASN A 1 124 ? -15.688 8.836 12.883 1 97.44 124 ASN A O 1
ATOM 1015 N N . ASN A 1 125 ? -16.984 9.047 14.695 1 97.38 125 ASN A N 1
ATOM 1016 C CA . ASN A 1 125 ? -16.297 8.016 15.461 1 97.38 125 ASN A CA 1
ATOM 1017 C C . ASN A 1 125 ? -16.391 6.656 14.766 1 97.38 125 ASN A C 1
ATOM 1019 O O . ASN A 1 125 ? -15.43 5.879 14.781 1 97.38 125 ASN A O 1
ATOM 1023 N N . ASP A 1 126 ? -17.5 6.379 14.188 1 97.44 126 ASP A N 1
ATOM 1024 C CA . ASP A 1 126 ? -17.688 5.109 13.492 1 97.44 126 ASP A CA 1
ATOM 1025 C C . ASP A 1 126 ? -16.734 5 12.297 1 97.44 126 ASP A C 1
ATOM 1027 O O . ASP A 1 126 ? -16.188 3.932 12.039 1 97.44 126 ASP A O 1
ATOM 1031 N N . GLU A 1 127 ? -16.578 6.117 11.578 1 97.25 127 GLU A N 1
ATOM 1032 C CA . GLU A 1 127 ? -15.672 6.152 10.438 1 97.25 127 GLU A CA 1
ATOM 1033 C C . GLU A 1 127 ? -14.219 5.961 10.883 1 97.25 127 GLU A C 1
ATOM 1035 O O . GLU A 1 127 ? -13.477 5.184 10.273 1 97.25 127 GLU A O 1
ATOM 1040 N N . VAL A 1 128 ? -13.875 6.617 11.961 1 98.06 128 VAL A N 1
ATOM 1041 C CA . VAL A 1 128 ? -12.516 6.52 12.492 1 98.06 128 VAL A CA 1
ATOM 1042 C C . VAL A 1 128 ? -12.219 5.07 12.883 1 98.06 128 VAL A C 1
ATOM 1044 O O . VAL A 1 128 ? -11.18 4.523 12.508 1 98.06 128 VAL A O 1
ATOM 1047 N N . GLU A 1 129 ? -13.148 4.438 13.562 1 97.88 129 GLU A N 1
ATOM 1048 C CA . GLU A 1 129 ? -12.984 3.047 13.984 1 97.88 129 GLU A CA 1
ATOM 1049 C C . GLU A 1 129 ? -12.891 2.115 12.773 1 97.88 129 GLU A C 1
ATOM 1051 O O . GLU A 1 129 ? -12.062 1.197 12.758 1 97.88 129 GLU A O 1
ATOM 1056 N N . SER A 1 130 ? -13.727 2.375 11.781 1 97.5 130 SER A N 1
ATOM 1057 C CA . SER A 1 130 ? -13.742 1.554 10.578 1 97.5 130 SER A CA 1
ATOM 1058 C C . SER A 1 130 ? -12.43 1.677 9.805 1 97.5 130 SER A C 1
ATOM 1060 O O . SER A 1 130 ? -11.922 0.689 9.266 1 97.5 130 SER A O 1
ATOM 1062 N N . ILE A 1 131 ? -11.875 2.881 9.797 1 98.06 131 ILE A N 1
ATOM 1063 C CA . ILE A 1 131 ? -10.641 3.158 9.078 1 98.06 131 ILE A CA 1
ATOM 1064 C C . ILE A 1 131 ? -9.484 2.402 9.727 1 98.06 131 ILE A C 1
ATOM 1066 O O . ILE A 1 131 ? -8.711 1.728 9.047 1 98.06 131 ILE A O 1
ATOM 1070 N N . ILE A 1 132 ? -9.438 2.469 11.039 1 97.94 132 ILE A N 1
ATOM 1071 C CA . ILE A 1 132 ? -8.367 1.804 11.781 1 97.94 132 ILE A CA 1
ATOM 1072 C C . ILE A 1 132 ? -8.516 0.289 11.656 1 97.94 132 ILE A C 1
ATOM 1074 O O . ILE A 1 132 ? -7.543 -0.416 11.383 1 97.94 132 ILE A O 1
ATOM 1078 N N . ALA A 1 133 ? -9.711 -0.184 11.688 1 96.69 133 ALA A N 1
ATOM 1079 C CA . ALA A 1 133 ? -9.992 -1.616 11.625 1 96.69 133 ALA A CA 1
ATOM 1080 C C . ALA A 1 133 ? -9.719 -2.162 10.227 1 96.69 133 ALA A C 1
ATOM 1082 O O . ALA A 1 133 ? -9.391 -3.34 10.062 1 96.69 133 ALA A O 1
ATOM 1083 N N . TYR A 1 134 ? -9.898 -1.325 9.219 1 97.38 134 TYR A N 1
ATOM 1084 C CA . TYR A 1 134 ? -9.742 -1.733 7.828 1 97.38 134 TYR A CA 1
ATOM 1085 C C . TYR A 1 134 ? -8.375 -2.359 7.59 1 97.38 134 TYR A C 1
ATOM 1087 O O . TYR A 1 134 ? -8.258 -3.342 6.855 1 97.38 134 TYR A O 1
ATOM 1095 N N . ILE A 1 135 ? -7.34 -1.832 8.281 1 97 135 ILE A N 1
ATOM 1096 C CA . ILE A 1 135 ? -6 -2.365 8.07 1 97 135 ILE A CA 1
ATOM 1097 C C . ILE A 1 135 ? -5.602 -3.258 9.242 1 97 135 ILE A C 1
ATOM 1099 O O . ILE A 1 135 ? -4.523 -3.85 9.242 1 97 135 ILE A O 1
ATOM 1103 N N . GLY A 1 136 ? -6.406 -3.334 10.211 1 95.31 136 GLY A N 1
ATOM 1104 C CA . GLY A 1 136 ? -6.172 -4.23 11.328 1 95.31 136 GLY A CA 1
ATOM 1105 C C . GLY A 1 136 ? -5.32 -3.609 12.422 1 95.31 136 GLY A C 1
ATOM 1106 O O . GLY A 1 136 ? -4.582 -4.312 13.117 1 95.31 136 GLY A O 1
ATOM 1107 N N . LEU A 1 137 ? -5.305 -2.312 12.469 1 91.62 137 LEU A N 1
ATOM 1108 C CA . LEU A 1 137 ? -4.598 -1.612 13.539 1 91.62 137 LEU A CA 1
ATOM 1109 C C . LEU A 1 137 ? -5.496 -1.423 14.75 1 91.62 137 LEU A C 1
ATOM 1111 O O . LEU A 1 137 ? -6.707 -1.224 14.609 1 91.62 137 LEU A O 1
ATOM 1115 N N . MET B 1 1 ? -16.25 17.688 -17.125 1 35.12 1 MET B N 1
ATOM 1116 C CA . MET B 1 1 ? -16.016 16.281 -17.438 1 35.12 1 MET B CA 1
ATOM 1117 C C . MET B 1 1 ? -15.641 15.5 -16.188 1 35.12 1 MET B C 1
ATOM 1119 O O . MET B 1 1 ? -14.781 15.93 -15.422 1 35.12 1 MET B O 1
ATOM 1123 N N . ASN B 1 2 ? -16.469 14.688 -15.703 1 48.38 2 ASN B N 1
ATOM 1124 C CA . ASN B 1 2 ? -16.344 13.969 -14.438 1 48.38 2 ASN B CA 1
ATOM 1125 C C . ASN B 1 2 ? -15.023 13.219 -14.336 1 48.38 2 ASN B C 1
ATOM 1127 O O . ASN B 1 2 ? -14.773 12.281 -15.102 1 48.38 2 ASN B O 1
ATOM 1131 N N . LYS B 1 3 ? -13.961 13.781 -14.047 1 56.91 3 LYS B N 1
ATOM 1132 C CA . LYS B 1 3 ? -12.602 13.25 -14.102 1 56.91 3 LYS B CA 1
ATOM 1133 C C . LYS B 1 3 ? -12.516 11.891 -13.414 1 56.91 3 LYS B C 1
ATOM 1135 O O . LYS B 1 3 ? -12.867 11.758 -12.234 1 56.91 3 LYS B O 1
ATOM 1140 N N . GLN B 1 4 ? -12.391 10.773 -14.195 1 75.69 4 GLN B N 1
ATOM 1141 C CA . GLN B 1 4 ? -12.227 9.43 -13.641 1 75.69 4 GLN B CA 1
ATOM 1142 C C . GLN B 1 4 ? -10.875 9.281 -12.953 1 75.69 4 GLN B C 1
ATOM 1144 O O . GLN B 1 4 ? -9.828 9.508 -13.562 1 75.69 4 GLN B O 1
ATOM 1149 N N . PHE B 1 5 ? -10.883 9.062 -11.609 1 83.19 5 PHE B N 1
ATOM 1150 C CA . PHE B 1 5 ? -9.648 8.883 -10.844 1 83.19 5 PHE B CA 1
ATOM 1151 C C . PHE B 1 5 ? -8.961 7.578 -11.234 1 83.19 5 PHE B C 1
ATOM 1153 O O . PHE B 1 5 ? -9.617 6.547 -11.391 1 83.19 5 PHE B O 1
ATOM 1160 N N . LYS B 1 6 ? -7.719 7.688 -11.555 1 85.5 6 LYS B N 1
ATOM 1161 C CA . LYS B 1 6 ? -6.879 6.527 -11.836 1 85.5 6 LYS B CA 1
ATOM 1162 C C . LYS B 1 6 ? -6.34 5.918 -10.547 1 85.5 6 LYS B C 1
ATOM 1164 O O . LYS B 1 6 ? -6.051 6.633 -9.586 1 85.5 6 LYS B O 1
ATOM 1169 N N . ASP B 1 7 ? -6.281 4.539 -10.609 1 89.19 7 ASP B N 1
ATOM 1170 C CA . ASP B 1 7 ? -5.695 3.912 -9.43 1 89.19 7 ASP B CA 1
ATOM 1171 C C . ASP B 1 7 ? -4.402 3.182 -9.781 1 89.19 7 ASP B C 1
ATOM 1173 O O . ASP B 1 7 ? -3.947 3.229 -10.922 1 89.19 7 ASP B O 1
ATOM 1177 N N . PHE B 1 8 ? -3.771 2.648 -8.812 1 92.81 8 PHE B N 1
ATOM 1178 C CA . PHE B 1 8 ? -2.475 2.021 -9.023 1 92.81 8 PHE B CA 1
ATOM 1179 C C . PHE B 1 8 ? -2.605 0.799 -9.93 1 92.81 8 PHE B C 1
ATOM 1181 O O . PHE B 1 8 ? -1.689 0.483 -10.688 1 92.81 8 PHE B O 1
ATOM 1188 N N . TYR B 1 9 ? -3.672 0.084 -9.812 1 94.12 9 TYR B N 1
ATOM 1189 C CA . TYR B 1 9 ? -3.9 -1.062 -10.688 1 94.12 9 TYR B CA 1
ATOM 1190 C C . TYR B 1 9 ? -3.779 -0.663 -12.156 1 94.12 9 TYR B C 1
ATOM 1192 O O . TYR B 1 9 ? -3.152 -1.369 -12.945 1 94.12 9 TYR B O 1
ATOM 1200 N N . ASP B 1 10 ? -4.34 0.458 -12.469 1 91.94 10 ASP B N 1
ATOM 1201 C CA . ASP B 1 10 ? -4.234 0.975 -13.836 1 91.94 10 ASP B CA 1
ATOM 1202 C C . ASP B 1 10 ? -2.779 1.246 -14.203 1 91.94 10 ASP B C 1
ATOM 1204 O O . ASP B 1 10 ? -2.344 0.912 -15.312 1 91.94 10 ASP B O 1
ATOM 1208 N N . THR B 1 11 ? -2.1 1.841 -13.312 1 91.06 11 THR B N 1
ATOM 1209 C CA . THR B 1 11 ? -0.694 2.166 -13.523 1 91.06 11 THR B CA 1
ATOM 1210 C C . THR B 1 11 ? 0.134 0.896 -13.703 1 91.06 11 THR B C 1
ATOM 1212 O O . THR B 1 11 ? 1.01 0.834 -14.562 1 91.06 11 THR B O 1
ATOM 1215 N N . LEU B 1 12 ? -0.154 -0.063 -12.914 1 93.94 12 LEU B N 1
ATOM 1216 C CA . LEU B 1 12 ? 0.532 -1.35 -12.969 1 93.94 12 LEU B CA 1
ATOM 1217 C C . LEU B 1 12 ? 0.292 -2.043 -14.305 1 93.94 12 LEU B C 1
ATOM 1219 O O . LEU B 1 12 ? 1.227 -2.566 -14.914 1 93.94 12 LEU B O 1
ATOM 1223 N N . LEU B 1 13 ? -0.913 -1.99 -14.797 1 94.5 13 LEU B N 1
ATOM 1224 C CA . LEU B 1 13 ? -1.252 -2.57 -16.094 1 94.5 13 LEU B CA 1
ATOM 1225 C C . LEU B 1 13 ? -0.508 -1.86 -17.219 1 94.5 13 LEU B C 1
ATOM 1227 O O . LEU B 1 13 ? -0.005 -2.508 -18.141 1 94.5 13 LEU B O 1
ATOM 1231 N N . GLU B 1 14 ? -0.424 -0.606 -17.094 1 93 14 GLU B N 1
ATOM 1232 C CA . GLU B 1 14 ? 0.267 0.18 -18.109 1 93 14 GLU B CA 1
ATOM 1233 C C . GLU B 1 14 ? 1.764 -0.117 -18.109 1 93 14 GLU B C 1
ATOM 1235 O O . GLU B 1 14 ? 2.381 -0.209 -19.172 1 93 14 GLU B O 1
ATOM 1240 N N . ASN B 1 15 ? 2.334 -0.203 -16.953 1 92.62 15 ASN B N 1
ATOM 1241 C CA . ASN B 1 15 ? 3.762 -0.475 -16.828 1 92.62 15 ASN B CA 1
ATOM 1242 C C . ASN B 1 15 ? 4.133 -1.821 -17.438 1 92.62 15 ASN B C 1
ATOM 1244 O O . ASN B 1 15 ? 5.219 -1.973 -18 1 92.62 15 ASN B O 1
ATOM 1248 N N . LEU B 1 16 ? 3.219 -2.781 -17.375 1 93.94 16 LEU B N 1
ATOM 1249 C CA . LEU B 1 16 ? 3.537 -4.137 -17.797 1 93.94 16 LEU B CA 1
ATOM 1250 C C . LEU B 1 16 ? 2.922 -4.434 -19.156 1 93.94 16 LEU B C 1
ATOM 1252 O O . LEU B 1 16 ? 2.971 -5.57 -19.641 1 93.94 16 LEU B O 1
ATOM 1256 N N . ASP B 1 17 ? 2.361 -3.393 -19.734 1 90.62 17 ASP B N 1
ATOM 1257 C CA . ASP B 1 17 ? 1.69 -3.564 -21.016 1 90.62 17 ASP B CA 1
ATOM 1258 C C . ASP B 1 17 ? 2.668 -4.047 -22.094 1 90.62 17 ASP B C 1
ATOM 1260 O O . ASP B 1 17 ? 3.697 -3.412 -22.328 1 90.62 17 ASP B O 1
ATOM 1264 N N . ASN B 1 18 ? 2.416 -5.258 -22.672 1 86.19 18 ASN B N 1
ATOM 1265 C CA . ASN B 1 18 ? 3.158 -5.859 -23.781 1 86.19 18 ASN B CA 1
ATOM 1266 C C . ASN B 1 18 ? 4.562 -6.277 -23.359 1 86.19 18 ASN B C 1
ATOM 1268 O O . ASN B 1 18 ? 5.5 -6.223 -24.156 1 86.19 18 ASN B O 1
ATOM 1272 N N . TYR B 1 19 ? 4.668 -6.418 -22.078 1 91.62 19 TYR B N 1
ATOM 1273 C CA . TYR B 1 19 ? 5.961 -6.941 -21.656 1 91.62 19 TYR B CA 1
ATOM 1274 C C . TYR B 1 19 ? 6.203 -8.328 -22.234 1 91.62 19 TYR B C 1
ATOM 1276 O O . TYR B 1 19 ? 5.363 -9.219 -22.094 1 91.62 19 TYR B O 1
ATOM 1284 N N . THR B 1 20 ? 7.359 -8.547 -22.953 1 90.94 20 THR B N 1
ATOM 1285 C CA . THR B 1 20 ? 7.777 -9.82 -23.516 1 90.94 20 THR B CA 1
ATOM 1286 C C . THR B 1 20 ? 9.219 -10.141 -23.141 1 90.94 20 THR B C 1
ATOM 1288 O O . THR B 1 20 ? 10.156 -9.484 -23.594 1 90.94 20 THR B O 1
ATOM 1291 N N . GLY B 1 21 ? 9.43 -10.727 -22.016 1 90.44 21 GLY B N 1
ATOM 1292 C CA . GLY B 1 21 ? 10.766 -11.062 -21.562 1 90.44 21 GLY B CA 1
ATOM 1293 C C . GLY B 1 21 ? 10.859 -12.453 -20.953 1 90.44 21 GLY B C 1
ATOM 1294 O O . GLY B 1 21 ? 9.898 -13.227 -21.016 1 90.44 21 GLY B O 1
ATOM 1295 N N . GLU B 1 22 ? 12.023 -12.812 -20.469 1 91.12 22 GLU B N 1
ATOM 1296 C CA . GLU B 1 22 ? 12.344 -14.141 -19.938 1 91.12 22 GLU B CA 1
ATOM 1297 C C . GLU B 1 22 ? 11.367 -14.555 -18.859 1 91.12 22 GLU B C 1
ATOM 1299 O O . GLU B 1 22 ? 10.992 -15.727 -18.766 1 91.12 22 GLU B O 1
ATOM 1304 N N . TYR B 1 23 ? 10.852 -13.562 -18.125 1 93.38 23 TYR B N 1
ATOM 1305 C CA . TYR B 1 23 ? 10 -13.883 -16.984 1 93.38 23 TYR B CA 1
ATOM 1306 C C . TYR B 1 23 ? 8.578 -13.383 -17.219 1 93.38 23 TYR B C 1
ATOM 1308 O O . TYR B 1 23 ? 7.844 -13.141 -16.25 1 93.38 23 TYR B O 1
ATOM 1316 N N . GLU B 1 24 ? 8.297 -13.328 -18.391 1 94.06 24 GLU B N 1
ATOM 1317 C CA . GLU B 1 24 ? 6.996 -12.781 -18.766 1 94.06 24 GLU B CA 1
ATOM 1318 C C . GLU B 1 24 ? 5.859 -13.641 -18.219 1 94.06 24 GLU B C 1
ATOM 1320 O O . GLU B 1 24 ? 4.836 -13.109 -17.781 1 94.06 24 GLU B O 1
ATOM 1325 N N . SER B 1 25 ? 6.055 -14.93 -18.141 1 91.56 25 SER B N 1
ATOM 1326 C CA . SER B 1 25 ? 5.008 -15.891 -17.797 1 91.56 25 SER B CA 1
ATOM 1327 C C . SER B 1 25 ? 4.469 -15.633 -16.391 1 91.56 25 SER B C 1
ATOM 1329 O O . SER B 1 25 ? 3.273 -15.805 -16.141 1 91.56 25 SER B O 1
ATOM 1331 N N . PHE B 1 26 ? 5.344 -15.203 -15.469 1 94.62 26 PHE B N 1
ATOM 1332 C CA . PHE B 1 26 ? 4.793 -15.016 -14.133 1 94.62 26 PHE B CA 1
ATOM 1333 C C . PHE B 1 26 ? 4.762 -13.539 -13.766 1 94.62 26 PHE B C 1
ATOM 1335 O O . PHE B 1 26 ? 3.932 -13.109 -12.961 1 94.62 26 PHE B O 1
ATOM 1342 N N . ILE B 1 27 ? 5.574 -12.688 -14.461 1 96.94 27 ILE B N 1
ATOM 1343 C CA . ILE B 1 27 ? 5.555 -11.258 -14.195 1 96.94 27 ILE B CA 1
ATOM 1344 C C . ILE B 1 27 ? 4.203 -10.672 -14.594 1 96.94 27 ILE B C 1
ATOM 1346 O O . ILE B 1 27 ? 3.689 -9.766 -13.93 1 96.94 27 ILE B O 1
ATOM 1350 N N . ASN B 1 28 ? 3.596 -11.281 -15.594 1 96.12 28 ASN B N 1
ATOM 1351 C CA . ASN B 1 28 ? 2.334 -10.766 -16.109 1 96.12 28 ASN B CA 1
ATOM 1352 C C . ASN B 1 28 ? 1.177 -11.062 -15.156 1 96.12 28 ASN B C 1
ATOM 1354 O O . ASN B 1 28 ? 0.083 -10.516 -15.312 1 96.12 28 ASN B O 1
ATOM 1358 N N . TYR B 1 29 ? 1.427 -11.859 -14.086 1 97.31 29 TYR B N 1
ATOM 1359 C CA . TYR B 1 29 ? 0.407 -12.102 -13.07 1 97.31 29 TYR B CA 1
ATOM 1360 C C . TYR B 1 29 ? 0.459 -11.031 -11.984 1 97.31 29 TYR B C 1
ATOM 1362 O O . TYR B 1 29 ? -0.402 -11 -11.102 1 97.31 29 TYR B O 1
ATOM 1370 N N . GLY B 1 30 ? 1.439 -10.156 -12.07 1 97.56 30 GLY B N 1
ATOM 1371 C CA . GLY B 1 30 ? 1.62 -9.109 -11.078 1 97.56 30 GLY B CA 1
ATOM 1372 C C . GLY B 1 30 ? 0.346 -8.336 -10.781 1 97.56 30 GLY B C 1
ATOM 1373 O O . GLY B 1 30 ? -0.069 -8.227 -9.633 1 97.56 30 GLY B O 1
ATOM 1374 N N . PRO B 1 31 ? -0.331 -7.891 -11.844 1 97.44 31 PRO B N 1
ATOM 1375 C CA . PRO B 1 31 ? -1.552 -7.113 -11.625 1 97.44 31 PRO B CA 1
ATOM 1376 C C . PRO B 1 31 ? -2.672 -7.938 -10.992 1 97.44 31 PRO B C 1
ATOM 1378 O O . PRO B 1 31 ? -3.41 -7.434 -10.141 1 97.44 31 PRO B O 1
ATOM 1381 N N . ASN B 1 32 ? -2.793 -9.227 -11.336 1 97.88 32 ASN B N 1
ATOM 1382 C CA . ASN B 1 32 ? -3.803 -10.102 -10.75 1 97.88 32 ASN B CA 1
ATOM 1383 C C . ASN B 1 32 ? -3.555 -10.32 -9.266 1 97.88 32 ASN B C 1
ATOM 1385 O O . ASN B 1 32 ? -4.492 -10.305 -8.461 1 97.88 32 ASN B O 1
ATOM 1389 N N . LEU B 1 33 ? -2.338 -10.539 -8.945 1 98.69 33 LEU B N 1
ATOM 1390 C CA . LEU B 1 33 ? -1.977 -10.766 -7.551 1 98.69 33 LEU B CA 1
ATOM 1391 C C . LEU B 1 33 ? -2.215 -9.508 -6.719 1 98.69 33 LEU B C 1
ATOM 1393 O O . LEU B 1 33 ? -2.764 -9.586 -5.617 1 98.69 33 LEU B O 1
ATOM 1397 N N . PHE B 1 34 ? -1.848 -8.391 -7.262 1 98.38 34 PHE B N 1
ATOM 1398 C CA . PHE B 1 34 ? -2.086 -7.117 -6.594 1 98.38 34 PHE B CA 1
ATOM 1399 C C . PHE B 1 34 ? -3.574 -6.906 -6.344 1 98.38 34 PHE B C 1
ATOM 1401 O O . PHE B 1 34 ? -3.979 -6.547 -5.234 1 98.38 34 PHE B O 1
ATOM 1408 N N . LYS B 1 35 ? -4.359 -7.125 -7.352 1 97.75 35 LYS B N 1
ATOM 1409 C CA . LYS B 1 35 ? -5.805 -6.941 -7.242 1 97.75 35 LYS B CA 1
ATOM 1410 C C . LYS B 1 35 ? -6.398 -7.867 -6.184 1 97.75 35 LYS B C 1
ATOM 1412 O O . LYS B 1 35 ? -7.262 -7.457 -5.41 1 97.75 35 LYS B O 1
ATOM 1417 N N . LEU B 1 36 ? -5.965 -9.086 -6.18 1 98.62 36 LEU B N 1
ATOM 1418 C CA . LEU B 1 36 ? -6.461 -10.031 -5.188 1 98.62 36 LEU B CA 1
ATOM 1419 C C . LEU B 1 36 ? -6.137 -9.562 -3.773 1 98.62 36 LEU B C 1
ATOM 1421 O O . LEU B 1 36 ? -6.984 -9.633 -2.879 1 98.62 36 LEU B O 1
ATOM 1425 N N . LEU B 1 37 ? -4.91 -9.086 -3.561 1 98.62 37 LEU B N 1
ATOM 1426 C CA . LEU B 1 37 ? -4.547 -8.555 -2.252 1 98.62 37 LEU B CA 1
ATOM 1427 C C . LEU B 1 37 ? -5.492 -7.438 -1.837 1 98.62 37 LEU B C 1
ATOM 1429 O O . LEU B 1 37 ? -5.996 -7.43 -0.712 1 98.62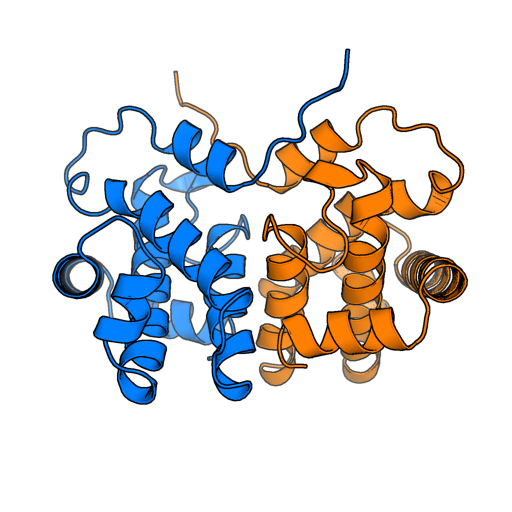 37 LEU B O 1
ATOM 1433 N N . CYS B 1 38 ? -5.789 -6.547 -2.748 1 97.56 38 CYS B N 1
ATOM 1434 C CA . CYS B 1 38 ? -6.703 -5.449 -2.457 1 97.56 38 CYS B CA 1
ATOM 1435 C C . CYS B 1 38 ? -8.102 -5.965 -2.137 1 97.56 38 CYS B C 1
ATOM 1437 O O . CYS B 1 38 ? -8.742 -5.5 -1.193 1 97.56 38 CYS B O 1
ATOM 1439 N N . ASP B 1 39 ? -8.555 -6.941 -2.883 1 97.38 39 ASP B N 1
ATOM 1440 C CA . ASP B 1 39 ? -9.898 -7.488 -2.688 1 97.38 39 ASP B CA 1
ATOM 1441 C C . ASP B 1 39 ? -10.016 -8.18 -1.33 1 97.38 39 ASP B C 1
ATOM 1443 O O . ASP B 1 39 ? -11.078 -8.156 -0.709 1 97.38 39 ASP B O 1
ATOM 1447 N N . LEU B 1 40 ? -8.992 -8.734 -0.872 1 98.19 40 LEU B N 1
ATOM 1448 C CA . LEU B 1 40 ? -9.008 -9.445 0.4 1 98.19 40 LEU B CA 1
ATOM 1449 C C . LEU B 1 40 ? -9.234 -8.484 1.561 1 98.19 40 LEU B C 1
ATOM 1451 O O . LEU B 1 40 ? -9.812 -8.867 2.58 1 98.19 40 LEU B O 1
ATOM 1455 N N . LEU B 1 41 ? -8.836 -7.215 1.424 1 97.12 41 LEU B N 1
ATOM 1456 C CA . LEU B 1 41 ? -9.062 -6.23 2.477 1 97.12 41 LEU B CA 1
ATOM 1457 C C . LEU B 1 41 ? -10.547 -5.91 2.615 1 97.12 41 LEU B C 1
ATOM 1459 O O . LEU B 1 41 ? -10.977 -5.352 3.629 1 97.12 41 LEU B O 1
ATOM 1463 N N . ASN B 1 42 ? -11.281 -6.246 1.594 1 96 42 ASN B N 1
ATOM 1464 C CA . ASN B 1 42 ? -12.719 -6.02 1.641 1 96 42 ASN B CA 1
ATOM 1465 C C . ASN B 1 42 ? -13.484 -7.316 1.92 1 96 42 ASN B C 1
ATOM 1467 O O . ASN B 1 42 ? -14.711 -7.332 1.907 1 96 42 ASN B O 1
ATOM 1471 N N . ALA B 1 43 ? -12.75 -8.414 2.115 1 96.75 43 ALA B N 1
ATOM 1472 C CA . ALA B 1 43 ? -13.352 -9.711 2.414 1 96.75 43 ALA B CA 1
ATOM 1473 C C . ALA B 1 43 ? -13.398 -9.961 3.918 1 96.75 43 ALA B C 1
ATOM 1475 O O . ALA B 1 43 ? -12.953 -9.117 4.707 1 96.75 43 ALA B O 1
ATOM 1476 N N . ASP B 1 44 ? -14.07 -11.062 4.293 1 96.19 44 ASP B N 1
ATOM 1477 C CA . ASP B 1 44 ? -14.133 -11.484 5.688 1 96.19 44 ASP B CA 1
ATOM 1478 C C . ASP B 1 44 ? -12.883 -12.281 6.078 1 96.19 44 ASP B C 1
ATOM 1480 O O . ASP B 1 44 ? -12.891 -13.508 6.047 1 96.19 44 ASP B O 1
ATOM 1484 N N . ILE B 1 45 ? -11.852 -11.547 6.422 1 97 45 ILE B N 1
ATOM 1485 C CA . ILE B 1 45 ? -10.578 -12.188 6.73 1 97 45 ILE B CA 1
ATOM 1486 C C . ILE B 1 45 ? -10.219 -11.945 8.195 1 97 45 ILE B C 1
ATOM 1488 O O . ILE B 1 45 ? -10.68 -10.977 8.805 1 97 45 ILE B O 1
ATOM 1492 N N . ASP B 1 46 ? -9.414 -12.828 8.812 1 97.81 46 ASP B N 1
ATOM 1493 C CA . ASP B 1 46 ? -8.891 -12.656 10.164 1 97.81 46 ASP B CA 1
ATOM 1494 C C . ASP B 1 46 ? -8.133 -11.344 10.297 1 97.81 46 ASP B C 1
ATOM 1496 O O . ASP B 1 46 ? -7.301 -11.008 9.445 1 97.81 46 ASP B O 1
ATOM 1500 N N . VAL B 1 47 ? -8.406 -10.695 11.391 1 97.38 47 VAL B N 1
ATOM 1501 C CA . VAL B 1 47 ? -7.848 -9.367 11.617 1 97.38 47 VAL B CA 1
ATOM 1502 C C . VAL B 1 47 ? -6.324 -9.438 11.594 1 97.38 47 VAL B C 1
ATOM 1504 O O . VAL B 1 47 ? -5.66 -8.516 11.117 1 97.38 47 VAL B O 1
ATOM 1507 N N . SER B 1 48 ? -5.746 -10.508 11.992 1 97.25 48 SER B N 1
ATOM 1508 C CA . SER B 1 48 ? -4.297 -10.641 12.117 1 97.25 48 SER B CA 1
ATOM 1509 C C . SER B 1 48 ? -3.629 -10.703 10.75 1 97.25 48 SER B C 1
ATOM 1511 O O . SER B 1 48 ? -2.41 -10.555 10.641 1 97.25 48 SER B O 1
ATOM 1513 N N . LEU B 1 49 ? -4.406 -10.867 9.664 1 98.38 49 LEU B N 1
ATOM 1514 C CA . LEU B 1 49 ? -3.855 -11.016 8.32 1 98.38 49 LEU B CA 1
ATOM 1515 C C . LEU B 1 49 ? -3.91 -9.695 7.559 1 98.38 49 LEU B C 1
ATOM 1517 O O . LEU B 1 49 ? -3.289 -9.562 6.504 1 98.38 49 LEU B O 1
ATOM 1521 N N . ARG B 1 50 ? -4.598 -8.703 8.094 1 98.12 50 ARG B N 1
ATOM 1522 C CA . ARG B 1 50 ? -4.828 -7.461 7.359 1 98.12 50 ARG B CA 1
ATOM 1523 C C . ARG B 1 50 ? -3.531 -6.668 7.211 1 98.12 50 ARG B C 1
ATOM 1525 O O . ARG B 1 50 ? -3.207 -6.199 6.121 1 98.12 50 ARG B O 1
ATOM 1532 N N . LEU B 1 51 ? -2.725 -6.633 8.234 1 98.31 51 LEU B N 1
ATOM 1533 C CA . LEU B 1 51 ? -1.483 -5.871 8.141 1 98.31 51 LEU B CA 1
ATOM 1534 C C . LEU B 1 51 ? -0.49 -6.566 7.211 1 98.31 51 LEU B C 1
ATOM 1536 O O . LEU B 1 51 ? 0.166 -5.914 6.395 1 98.31 51 LEU B O 1
ATOM 1540 N N . PRO B 1 52 ? -0.377 -7.91 7.273 1 98.5 52 PRO B N 1
ATOM 1541 C CA . PRO B 1 52 ? 0.48 -8.57 6.285 1 98.5 52 PRO B CA 1
ATOM 1542 C C . PRO B 1 52 ? 0.032 -8.312 4.848 1 98.5 52 PRO B C 1
ATOM 1544 O O . PRO B 1 52 ? 0.867 -8.078 3.973 1 98.5 52 PRO B O 1
ATOM 1547 N N . ILE B 1 53 ? -1.243 -8.328 4.617 1 98.81 53 ILE B N 1
ATOM 1548 C CA . ILE B 1 53 ? -1.776 -8.031 3.291 1 98.81 53 ILE B CA 1
ATOM 1549 C C . ILE B 1 53 ? -1.422 -6.594 2.902 1 98.81 53 ILE B C 1
ATOM 1551 O O . ILE B 1 53 ? -0.954 -6.344 1.789 1 98.81 53 ILE B O 1
ATOM 1555 N N . CYS B 1 54 ? -1.573 -5.715 3.848 1 98.62 54 CYS B N 1
ATOM 1556 C CA . CYS B 1 54 ? -1.202 -4.324 3.611 1 98.62 54 CYS B CA 1
ATOM 1557 C C . CYS B 1 54 ? 0.286 -4.203 3.309 1 98.62 54 CYS B C 1
ATOM 1559 O O . CYS B 1 54 ? 0.688 -3.391 2.473 1 98.62 54 CYS B O 1
ATOM 1561 N N . GLY B 1 55 ? 1.077 -4.977 3.998 1 98.5 55 GLY B N 1
ATOM 1562 C CA . GLY B 1 55 ? 2.506 -4.988 3.729 1 98.5 55 GLY B CA 1
ATOM 1563 C C . GLY B 1 55 ? 2.84 -5.32 2.287 1 98.5 55 GLY B C 1
ATOM 1564 O O . GLY B 1 55 ? 3.648 -4.637 1.657 1 98.5 55 GLY B O 1
ATOM 1565 N N . ALA B 1 56 ? 2.213 -6.34 1.748 1 98.75 56 ALA B N 1
ATOM 1566 C CA . ALA B 1 56 ? 2.445 -6.746 0.365 1 98.75 56 ALA B CA 1
ATOM 1567 C C . ALA B 1 56 ? 1.98 -5.668 -0.609 1 98.75 56 ALA B C 1
ATOM 1569 O O . ALA B 1 56 ? 2.666 -5.375 -1.591 1 98.75 56 ALA B O 1
ATOM 1570 N N . ILE B 1 57 ? 0.867 -5.059 -0.355 1 98.38 57 ILE B N 1
ATOM 1571 C CA . ILE B 1 57 ? 0.34 -3.998 -1.203 1 98.38 57 ILE B CA 1
ATOM 1572 C C . ILE B 1 57 ? 1.295 -2.805 -1.19 1 98.38 57 ILE B C 1
ATOM 1574 O O . ILE B 1 57 ? 1.656 -2.279 -2.246 1 98.38 57 ILE B O 1
ATOM 1578 N N . ALA B 1 58 ? 1.729 -2.418 -0.041 1 98.25 58 ALA B N 1
ATOM 1579 C CA . ALA B 1 58 ? 2.621 -1.271 0.097 1 98.25 58 ALA B CA 1
ATOM 1580 C C . ALA B 1 58 ? 3.943 -1.514 -0.626 1 98.25 58 ALA B C 1
ATOM 1582 O O . ALA B 1 58 ? 4.52 -0.59 -1.207 1 98.25 58 ALA B O 1
ATOM 1583 N N . TYR B 1 59 ? 4.391 -2.744 -0.618 1 98.12 59 TYR B N 1
ATOM 1584 C CA . TYR B 1 59 ? 5.645 -3.092 -1.28 1 98.12 59 TYR B CA 1
ATOM 1585 C C . TYR B 1 59 ? 5.547 -2.857 -2.783 1 98.12 59 TYR B C 1
ATOM 1587 O O . TYR B 1 59 ? 6.488 -2.348 -3.398 1 98.12 59 TYR B O 1
ATOM 1595 N N . TYR B 1 60 ? 4.402 -3.168 -3.383 1 96.81 60 TYR B N 1
ATOM 1596 C CA . TYR B 1 60 ? 4.16 -2.898 -4.797 1 96.81 60 TYR B CA 1
ATOM 1597 C C . TYR B 1 60 ? 4.312 -1.413 -5.102 1 96.81 60 TYR B C 1
ATOM 1599 O O . TYR B 1 60 ? 4.77 -1.04 -6.184 1 96.81 60 TYR B O 1
ATOM 1607 N N . VAL B 1 61 ? 3.932 -0.638 -4.184 1 95.62 61 VAL B N 1
ATOM 1608 C CA . VAL B 1 61 ? 3.615 0.762 -4.445 1 95.62 61 VAL B CA 1
ATOM 1609 C C . VAL B 1 61 ? 4.82 1.636 -4.113 1 95.62 61 VAL B C 1
ATOM 1611 O O . VAL B 1 61 ? 5.043 2.668 -4.75 1 95.62 61 VAL B O 1
ATOM 1614 N N . THR B 1 62 ? 5.57 1.217 -3.16 1 94.12 62 THR B N 1
ATOM 1615 C CA . THR B 1 62 ? 6.719 1.998 -2.715 1 94.12 62 THR B CA 1
ATOM 1616 C C . THR B 1 62 ? 7.809 2.014 -3.783 1 94.12 62 THR B C 1
ATOM 1618 O O . THR B 1 62 ? 8.195 0.961 -4.297 1 94.12 62 THR B O 1
ATOM 1621 N N . PRO B 1 63 ? 8.273 3.141 -4.188 1 85.81 63 PRO B N 1
ATOM 1622 C CA . PRO B 1 63 ? 9.195 3.26 -5.32 1 85.81 63 PRO B CA 1
ATOM 1623 C C . PRO B 1 63 ? 10.57 2.664 -5.031 1 85.81 63 PRO B C 1
ATOM 1625 O O . PRO B 1 63 ? 11.227 2.145 -5.934 1 85.81 63 PRO B O 1
ATOM 1628 N N . ASP B 1 64 ? 11.094 2.777 -3.795 1 88.38 64 ASP B N 1
ATOM 1629 C CA . ASP B 1 64 ? 12.461 2.369 -3.498 1 88.38 64 ASP B CA 1
ATOM 1630 C C . ASP B 1 64 ? 12.484 1.106 -2.641 1 88.38 64 ASP B C 1
ATOM 1632 O O . ASP B 1 64 ? 13.078 1.093 -1.562 1 88.38 64 ASP B O 1
ATOM 1636 N N . ASP B 1 65 ? 12.039 0.082 -3.219 1 92.38 65 ASP B N 1
ATOM 1637 C CA . ASP B 1 65 ? 12.094 -1.206 -2.533 1 92.38 65 ASP B CA 1
ATOM 1638 C C . ASP B 1 65 ? 13.383 -1.954 -2.869 1 92.38 65 ASP B C 1
ATOM 1640 O O . ASP B 1 65 ? 14.359 -1.35 -3.32 1 92.38 65 ASP B O 1
ATOM 1644 N N . VAL B 1 66 ? 13.43 -3.203 -2.596 1 93.62 66 VAL B N 1
ATOM 1645 C CA . VAL B 1 66 ? 14.672 -3.969 -2.658 1 93.62 66 VAL B CA 1
ATOM 1646 C C . VAL B 1 66 ? 15.141 -4.082 -4.109 1 93.62 66 VAL B C 1
ATOM 1648 O O . VAL B 1 66 ? 16.297 -3.797 -4.418 1 93.62 66 VAL B O 1
ATOM 1651 N N . ILE B 1 67 ? 14.227 -4.457 -5.047 1 94.88 67 ILE B N 1
ATOM 1652 C CA . ILE B 1 67 ? 14.492 -4.473 -6.48 1 94.88 67 ILE B CA 1
ATOM 1653 C C . ILE B 1 67 ? 13.562 -3.49 -7.191 1 94.88 67 ILE B C 1
ATOM 1655 O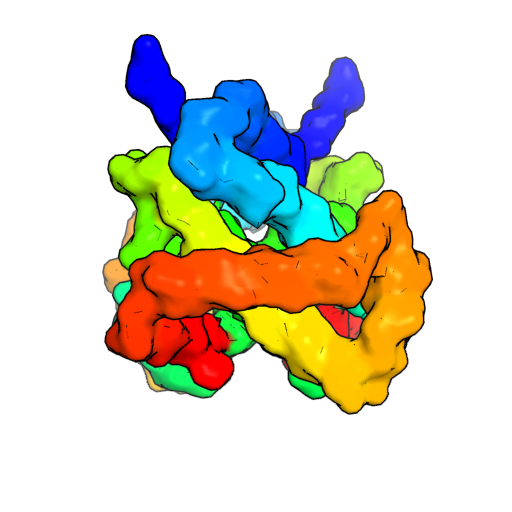 O . ILE B 1 67 ? 12.469 -3.863 -7.625 1 94.88 67 ILE B O 1
ATOM 1659 N N . SER B 1 68 ? 14.055 -2.275 -7.449 1 92.44 68 SER B N 1
ATOM 1660 C CA . SER B 1 68 ? 13.203 -1.18 -7.914 1 92.44 68 SER B CA 1
ATOM 1661 C C . SER B 1 68 ? 12.898 -1.312 -9.398 1 92.44 68 SER B C 1
ATOM 1663 O O . SER B 1 68 ? 13.812 -1.449 -10.219 1 92.44 68 SER B O 1
ATOM 1665 N N . GLU B 1 69 ? 11.625 -1.253 -9.711 1 91.56 69 GLU B N 1
ATOM 1666 C CA . GLU B 1 69 ? 11.211 -1.309 -11.109 1 91.56 69 GLU B CA 1
ATOM 1667 C C . GLU B 1 69 ? 11.664 -0.064 -11.867 1 91.56 69 GLU B C 1
ATOM 1669 O O . GLU B 1 69 ? 11.773 -0.082 -13.102 1 91.56 69 GLU B O 1
ATOM 1674 N N . GLN B 1 70 ? 11.898 1.053 -11.117 1 87.62 70 GLN B N 1
ATOM 1675 C CA . GLN B 1 70 ? 12.406 2.252 -11.773 1 87.62 70 GLN B CA 1
ATOM 1676 C C . GLN B 1 70 ? 13.797 2.012 -12.352 1 87.62 70 GLN B C 1
ATOM 1678 O O . GLN B 1 70 ? 14.18 2.629 -13.352 1 87.62 70 GLN B O 1
ATOM 1683 N N . ILE B 1 71 ? 14.523 1.07 -11.773 1 90.56 71 ILE B N 1
ATOM 1684 C CA . ILE B 1 71 ? 15.891 0.768 -12.188 1 90.56 71 ILE B CA 1
ATOM 1685 C C . ILE B 1 71 ? 15.891 -0.435 -13.125 1 90.56 71 ILE B C 1
ATOM 1687 O O . ILE B 1 71 ? 16.547 -0.409 -14.18 1 90.56 71 ILE B O 1
ATOM 1691 N N . TYR B 1 72 ? 15.117 -1.459 -12.836 1 92.5 72 TYR B N 1
ATOM 1692 C CA . TYR B 1 72 ? 15.273 -2.75 -13.5 1 92.5 72 TYR B CA 1
ATOM 1693 C C . TYR B 1 72 ? 14.102 -3.029 -14.43 1 92.5 72 TYR B C 1
ATOM 1695 O O . TYR B 1 72 ? 14.039 -4.09 -15.062 1 92.5 72 TYR B O 1
ATOM 1703 N N . GLY B 1 73 ? 13.188 -2.084 -14.484 1 91.44 73 GLY B N 1
ATOM 1704 C CA . GLY B 1 73 ? 12.016 -2.314 -15.32 1 91.44 73 GLY B CA 1
ATOM 1705 C C . GLY B 1 73 ? 11.133 -3.443 -14.82 1 91.44 73 GLY B C 1
ATOM 1706 O O . GLY B 1 73 ? 10.953 -3.604 -13.609 1 91.44 73 GLY B O 1
ATOM 1707 N N . PRO B 1 74 ? 10.602 -4.227 -15.727 1 93.06 74 PRO B N 1
ATOM 1708 C CA . PRO B 1 74 ? 9.688 -5.301 -15.344 1 93.06 74 PRO B CA 1
ATOM 1709 C C . PRO B 1 74 ? 10.32 -6.309 -14.383 1 93.06 74 PRO B C 1
ATOM 1711 O O . PRO B 1 74 ? 9.625 -6.906 -13.562 1 93.06 74 PRO B O 1
ATOM 1714 N N . TYR B 1 75 ? 11.57 -6.492 -14.445 1 93.88 75 TYR B N 1
ATOM 1715 C CA . TYR B 1 75 ? 12.273 -7.402 -13.539 1 93.88 75 TYR B CA 1
ATOM 1716 C C . TYR B 1 75 ? 12.094 -6.969 -12.086 1 93.88 75 TYR B C 1
ATOM 1718 O O . TYR B 1 75 ? 12.18 -7.793 -11.172 1 93.88 75 TYR B O 1
ATOM 1726 N N . GLY B 1 76 ? 11.836 -5.727 -11.914 1 94.56 76 GLY B N 1
ATOM 1727 C CA . GLY B 1 76 ? 11.688 -5.172 -10.578 1 94.56 76 GLY B CA 1
ATOM 1728 C C . GLY B 1 76 ? 10.414 -5.609 -9.883 1 94.56 76 GLY B C 1
ATOM 1729 O O . GLY B 1 76 ? 10.234 -5.359 -8.695 1 94.56 76 GLY B O 1
ATOM 1730 N N . TYR B 1 77 ? 9.578 -6.379 -10.594 1 96.44 77 TYR B N 1
ATOM 1731 C CA . TYR B 1 77 ? 8.32 -6.816 -9.992 1 96.44 77 TYR B CA 1
ATOM 1732 C C . TYR B 1 77 ? 8.445 -8.227 -9.438 1 96.44 77 TYR B C 1
ATOM 1734 O O . TYR B 1 77 ? 7.516 -8.734 -8.805 1 96.44 77 TYR B O 1
ATOM 1742 N N . ILE B 1 78 ? 9.555 -8.812 -9.555 1 97.75 78 ILE B N 1
ATOM 1743 C CA . ILE B 1 78 ? 9.742 -10.188 -9.109 1 97.75 78 ILE B CA 1
ATOM 1744 C C . ILE B 1 78 ? 9.625 -10.25 -7.586 1 97.75 78 ILE B C 1
ATOM 1746 O O . ILE B 1 78 ? 8.984 -11.148 -7.043 1 97.75 78 ILE B O 1
ATOM 1750 N N . ASP B 1 79 ? 10.234 -9.32 -6.941 1 98 79 ASP B N 1
ATOM 1751 C CA . ASP B 1 79 ? 10.156 -9.383 -5.484 1 98 79 ASP B CA 1
ATOM 1752 C C . ASP B 1 79 ? 8.758 -9.016 -4.992 1 98 79 ASP B C 1
ATOM 1754 O O . ASP B 1 79 ? 8.281 -9.562 -3.992 1 98 79 ASP B O 1
ATOM 1758 N N . ASP B 1 80 ? 8.023 -8.094 -5.746 1 98.31 80 ASP B N 1
ATOM 1759 C CA . ASP B 1 80 ? 6.617 -7.848 -5.426 1 98.31 80 ASP B CA 1
ATOM 1760 C C . ASP B 1 80 ? 5.797 -9.133 -5.523 1 98.31 80 ASP B C 1
ATOM 1762 O O . ASP B 1 80 ? 4.98 -9.422 -4.648 1 98.31 80 ASP B O 1
ATOM 1766 N N . ILE B 1 81 ? 6.051 -9.836 -6.551 1 98.62 81 ILE B N 1
ATOM 1767 C CA . ILE B 1 81 ? 5.316 -11.062 -6.828 1 98.62 81 ILE B CA 1
ATOM 1768 C C . ILE B 1 81 ? 5.645 -12.109 -5.758 1 98.62 81 ILE B C 1
ATOM 1770 O O . ILE B 1 81 ? 4.746 -12.773 -5.238 1 98.62 81 ILE B O 1
ATOM 1774 N N . TYR B 1 82 ? 6.859 -12.219 -5.387 1 98.81 82 TYR B N 1
ATOM 1775 C CA . TYR B 1 82 ? 7.223 -13.133 -4.309 1 98.81 82 TYR B CA 1
ATOM 1776 C C . TYR B 1 82 ? 6.469 -12.789 -3.027 1 98.81 82 TYR B C 1
ATOM 1778 O O . TYR B 1 82 ? 5.852 -13.656 -2.41 1 98.81 82 TYR B O 1
ATOM 1786 N N . LEU B 1 83 ? 6.566 -11.555 -2.643 1 98.81 83 LEU B N 1
ATOM 1787 C CA . LEU B 1 83 ? 5.953 -11.156 -1.381 1 98.81 83 LEU B CA 1
ATOM 1788 C C . LEU B 1 83 ? 4.438 -11.344 -1.428 1 98.81 83 LEU B C 1
ATOM 1790 O O . LEU B 1 83 ? 3.834 -11.781 -0.447 1 98.81 83 LEU B O 1
ATOM 1794 N N . ALA B 1 84 ? 3.848 -11.016 -2.545 1 98.88 84 ALA B N 1
ATOM 1795 C CA . ALA B 1 84 ? 2.412 -11.227 -2.711 1 98.88 84 ALA B CA 1
ATOM 1796 C C . ALA B 1 84 ? 2.049 -12.695 -2.512 1 98.88 84 ALA B C 1
ATOM 1798 O O . ALA B 1 84 ? 1.126 -13.016 -1.758 1 98.88 84 ALA B O 1
ATOM 1799 N N . THR B 1 85 ? 2.791 -13.562 -3.172 1 98.88 85 THR B N 1
ATOM 1800 C CA . THR B 1 85 ? 2.475 -14.984 -3.076 1 98.88 85 THR B CA 1
ATOM 1801 C C . THR B 1 85 ? 2.766 -15.508 -1.672 1 98.88 85 THR B C 1
ATOM 1803 O O . THR B 1 85 ? 2.047 -16.375 -1.165 1 98.88 85 THR B O 1
ATOM 1806 N N . HIS B 1 86 ? 3.766 -15 -1.016 1 98.75 86 HIS B N 1
ATOM 1807 C CA . HIS B 1 86 ? 4.082 -15.359 0.36 1 98.75 86 HIS B CA 1
ATOM 1808 C C . HIS B 1 86 ? 2.926 -15.031 1.298 1 98.75 86 HIS B C 1
ATOM 1810 O O . HIS B 1 86 ? 2.506 -15.867 2.098 1 98.75 86 HIS B O 1
ATOM 1816 N N . VAL B 1 87 ? 2.377 -13.859 1.189 1 98.88 87 VAL B N 1
ATOM 1817 C CA . VAL B 1 87 ? 1.274 -13.406 2.035 1 98.88 87 VAL B CA 1
ATOM 1818 C C . VAL B 1 87 ? 0.005 -14.18 1.683 1 98.88 87 VAL B C 1
ATOM 1820 O O . VAL B 1 87 ? -0.762 -14.562 2.568 1 98.88 87 VAL B O 1
ATOM 1823 N N . LEU B 1 88 ? -0.213 -14.398 0.407 1 98.94 88 LEU B N 1
ATOM 1824 C CA . LEU B 1 88 ? -1.394 -15.156 0 1 98.94 88 LEU B CA 1
ATOM 1825 C C . LEU B 1 88 ? -1.341 -16.578 0.539 1 98.94 88 LEU B C 1
ATOM 1827 O O . LEU B 1 88 ? -2.377 -17.156 0.877 1 98.94 88 LEU B O 1
ATOM 1831 N N . LYS B 1 89 ? -0.174 -17.109 0.614 1 98.75 89 LYS B N 1
ATOM 1832 C CA . LYS B 1 89 ? -0.03 -18.438 1.225 1 98.75 89 LYS B CA 1
ATOM 1833 C C . LYS B 1 89 ? -0.375 -18.391 2.711 1 98.75 89 LYS B C 1
ATOM 1835 O O . LYS B 1 89 ? -0.965 -19.328 3.242 1 98.75 89 LYS B O 1
ATOM 1840 N N . MET B 1 90 ? 0.023 -17.344 3.391 1 98.5 90 MET B N 1
ATOM 1841 C CA . MET B 1 90 ? -0.381 -17.172 4.785 1 98.5 90 MET B CA 1
ATOM 1842 C C . MET B 1 90 ? -1.9 -17.172 4.914 1 98.5 90 MET B C 1
ATOM 1844 O O . MET B 1 90 ? -2.449 -17.797 5.824 1 98.5 90 MET B O 1
ATOM 1848 N N . VAL B 1 91 ? -2.549 -16.5 4.035 1 98.75 91 VAL B N 1
ATOM 1849 C CA . VAL B 1 91 ? -4.008 -16.438 4.047 1 98.75 91 VAL B CA 1
ATOM 1850 C C . VAL B 1 91 ? -4.582 -17.812 3.779 1 98.75 91 VAL B C 1
ATOM 1852 O O . VAL B 1 91 ? -5.527 -18.25 4.449 1 98.75 91 VAL B O 1
ATOM 1855 N N . ALA B 1 92 ? -4.016 -18.531 2.799 1 98.75 92 ALA B N 1
ATOM 1856 C CA . ALA B 1 92 ? -4.492 -19.859 2.441 1 98.75 92 ALA B CA 1
ATOM 1857 C C . ALA B 1 92 ? -4.328 -20.828 3.607 1 98.75 92 ALA B C 1
ATOM 1859 O O . ALA B 1 92 ? -5.141 -21.75 3.779 1 98.75 92 ALA B O 1
ATOM 1860 N N . GLU B 1 93 ? -3.285 -20.672 4.355 1 98.44 93 GLU B N 1
ATOM 1861 C CA . GLU B 1 93 ? -3.066 -21.531 5.52 1 98.44 93 GLU B CA 1
ATOM 1862 C C . GLU B 1 93 ? -4.176 -21.344 6.551 1 98.44 93 GLU B C 1
ATOM 1864 O O . GLU B 1 93 ? -4.543 -22.297 7.246 1 98.44 93 GLU B O 1
ATOM 1869 N N . ARG B 1 94 ? -4.727 -20.172 6.59 1 98.19 94 ARG B N 1
ATOM 1870 C CA . ARG B 1 94 ? -5.75 -19.859 7.582 1 98.19 94 ARG B CA 1
ATOM 1871 C C . ARG B 1 94 ? -7.148 -20.109 7.023 1 98.19 94 ARG B C 1
ATOM 1873 O O . ARG B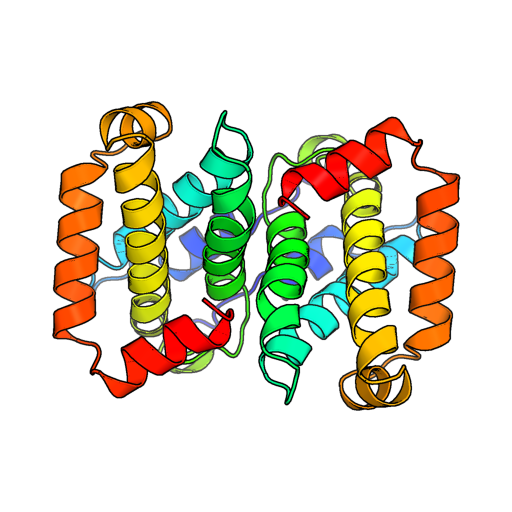 1 94 ? -8.016 -20.641 7.719 1 98.19 94 ARG B O 1
ATOM 1880 N N . HIS B 1 95 ? -7.379 -19.781 5.777 1 98.38 95 HIS B N 1
ATOM 1881 C CA . HIS B 1 95 ? -8.734 -19.75 5.25 1 98.38 95 HIS B CA 1
ATOM 1882 C C . HIS B 1 95 ? -8.906 -20.734 4.098 1 98.38 95 HIS B C 1
ATOM 1884 O O . HIS B 1 95 ? -10.023 -20.969 3.633 1 98.38 95 HIS B O 1
ATOM 1890 N N . GLY B 1 96 ? -7.793 -21.312 3.592 1 98.38 96 GLY B N 1
ATOM 1891 C CA . GLY B 1 96 ? -7.836 -22.219 2.461 1 98.38 96 GLY B CA 1
ATOM 1892 C C . GLY B 1 96 ? -7.781 -21.516 1.12 1 98.38 96 GLY B C 1
ATOM 1893 O O . GLY B 1 96 ? -8.156 -20.344 1.014 1 98.38 96 GLY B O 1
ATOM 1894 N N . TYR B 1 97 ? -7.344 -22.266 0.077 1 98.56 97 TYR B N 1
ATOM 1895 C CA . TYR B 1 97 ? -7.238 -21.688 -1.262 1 98.56 97 TYR B CA 1
ATOM 1896 C C . TYR B 1 97 ? -8.617 -21.438 -1.861 1 98.56 97 TYR B C 1
ATOM 1898 O O . TYR B 1 97 ? -8.773 -20.594 -2.742 1 98.56 97 TYR B O 1
ATOM 1906 N N . GLU B 1 98 ? -9.602 -22.172 -1.425 1 98.44 98 GLU B N 1
ATOM 1907 C CA . GLU B 1 98 ? -10.961 -21.953 -1.906 1 98.44 98 GLU B CA 1
ATOM 1908 C C . GLU B 1 98 ? -11.438 -20.547 -1.568 1 98.44 98 GLU B C 1
ATOM 1910 O O . GLU B 1 98 ? -12.094 -19.891 -2.383 1 98.44 98 GLU B O 1
ATOM 1915 N N . PHE B 1 99 ? -11.117 -20.141 -0.41 1 98.62 99 PHE B N 1
ATOM 1916 C CA . PHE B 1 99 ? -11.453 -18.781 0.005 1 98.62 99 PHE B CA 1
ATOM 1917 C C . PHE B 1 99 ? -10.82 -17.766 -0.929 1 98.62 99 PHE B C 1
ATOM 1919 O O . PHE B 1 99 ? -11.484 -16.812 -1.365 1 98.62 99 PHE B O 1
ATOM 1926 N N . LEU B 1 100 ? -9.5 -17.938 -1.255 1 98.75 100 LEU B N 1
ATOM 1927 C CA . LEU B 1 100 ? -8.812 -17.047 -2.178 1 98.75 100 LEU B CA 1
ATOM 1928 C C . LEU B 1 100 ? -9.469 -17.078 -3.555 1 98.75 100 LEU B C 1
ATOM 1930 O O . LEU B 1 100 ? -9.641 -16.031 -4.184 1 98.75 100 LEU B O 1
ATOM 1934 N N . GLN B 1 101 ? -9.852 -18.234 -3.99 1 98.62 101 GLN B N 1
ATOM 1935 C CA . GLN B 1 101 ? -10.469 -18.406 -5.301 1 98.62 101 GLN B CA 1
ATOM 1936 C C . GLN B 1 101 ? -11.789 -17.656 -5.387 1 98.62 101 GLN B C 1
ATOM 1938 O O . GLN B 1 101 ? -12.109 -17.078 -6.426 1 98.62 101 GLN B O 1
ATOM 1943 N N . GLU B 1 102 ? -12.539 -17.609 -4.359 1 98.12 102 GLU B N 1
ATOM 1944 C CA . GLU B 1 102 ? -13.828 -16.922 -4.316 1 98.12 102 GLU B CA 1
ATOM 1945 C C . GLU B 1 102 ? -13.664 -15.414 -4.449 1 98.12 102 GLU B C 1
ATOM 1947 O O . GLU B 1 102 ? -14.609 -14.703 -4.793 1 98.12 102 GLU B O 1
ATOM 1952 N N . ASN B 1 103 ? -12.477 -14.961 -4.18 1 97.75 103 ASN B N 1
ATOM 1953 C CA . ASN B 1 103 ? -12.211 -13.523 -4.23 1 97.75 103 ASN B CA 1
ATOM 1954 C C . ASN B 1 103 ? -11.406 -13.148 -5.473 1 97.75 103 ASN B C 1
ATOM 1956 O O . ASN B 1 103 ? -10.852 -12.055 -5.547 1 97.75 103 ASN B O 1
ATOM 1960 N N . SER B 1 104 ? -11.297 -14.039 -6.355 1 97 104 SER B N 1
ATOM 1961 C CA . SER B 1 104 ? -10.484 -13.805 -7.547 1 97 104 SER B CA 1
ATOM 1962 C C . SER B 1 104 ? -11.18 -14.336 -8.797 1 97 104 SER B C 1
ATOM 1964 O O . SER B 1 104 ? -12.062 -15.195 -8.711 1 97 104 SER B O 1
ATOM 1966 N N . ASN B 1 105 ? -10.727 -13.805 -9.992 1 95.69 105 ASN B N 1
ATOM 1967 C CA . ASN B 1 105 ? -11.281 -14.281 -11.258 1 95.69 105 ASN B CA 1
ATOM 1968 C C . ASN B 1 105 ? -10.266 -15.117 -12.031 1 95.69 105 ASN B C 1
ATOM 1970 O O . ASN B 1 105 ? -10.492 -15.445 -13.195 1 95.69 105 ASN B O 1
ATOM 1974 N N . PHE B 1 106 ? -9.109 -15.453 -11.477 1 97 106 PHE B N 1
ATOM 1975 C CA . PHE B 1 106 ? -8.109 -16.328 -12.07 1 97 106 PHE B CA 1
ATOM 1976 C C . PHE B 1 106 ? -7.883 -17.562 -11.203 1 97 106 PHE B C 1
ATOM 1978 O O . PHE B 1 106 ? -8.383 -17.641 -10.078 1 97 106 PHE B O 1
ATOM 1985 N N . GLU B 1 107 ? -7.227 -18.578 -11.734 1 98 107 GLU B N 1
ATOM 1986 C CA . GLU B 1 107 ? -6.91 -19.781 -10.953 1 98 107 GLU B CA 1
ATOM 1987 C C . GLU B 1 107 ? -5.848 -19.484 -9.898 1 98 107 GLU B C 1
ATOM 1989 O O . GLU B 1 107 ? -4.652 -19.453 -10.203 1 98 107 GLU B O 1
ATOM 1994 N N . VAL B 1 108 ? -6.262 -19.438 -8.633 1 98.69 108 VAL B N 1
ATOM 1995 C CA . VAL B 1 108 ? -5.426 -18.828 -7.598 1 98.69 108 VAL B CA 1
ATOM 1996 C C . VAL B 1 108 ? -4.332 -19.812 -7.18 1 98.69 108 VAL B C 1
ATOM 1998 O O . VAL B 1 108 ? -3.145 -19.484 -7.227 1 98.69 108 VAL B O 1
ATOM 2001 N N . GLU B 1 109 ? -4.723 -20.984 -6.844 1 98.75 109 GLU B N 1
ATOM 2002 C CA . GLU B 1 109 ? -3.754 -21.891 -6.23 1 98.75 109 GLU B CA 1
ATOM 2003 C C . GLU B 1 109 ? -2.611 -22.203 -7.188 1 98.75 109 GLU B C 1
ATOM 2005 O O . GLU B 1 109 ? -1.439 -22.031 -6.848 1 98.75 109 GLU B O 1
ATOM 2010 N N . PRO B 1 110 ? -2.859 -22.594 -8.477 1 98.62 110 PRO B N 1
ATOM 2011 C CA . PRO B 1 110 ? -1.749 -22.891 -9.383 1 98.62 110 PRO B CA 1
ATOM 2012 C C . PRO B 1 110 ? -0.881 -21.656 -9.664 1 98.62 110 PRO B C 1
ATOM 2014 O O . PRO B 1 110 ? 0.344 -21.781 -9.75 1 98.62 110 PRO B O 1
ATOM 2017 N N . ILE B 1 111 ? -1.496 -20.516 -9.773 1 98.62 111 ILE B N 1
ATOM 2018 C CA . ILE B 1 111 ? -0.767 -19.312 -10.125 1 98.62 111 ILE B CA 1
ATOM 2019 C C . ILE B 1 111 ? 0.088 -18.859 -8.945 1 98.62 111 ILE B C 1
ATOM 2021 O O . ILE B 1 111 ? 1.251 -18.484 -9.117 1 98.62 111 ILE B O 1
ATOM 2025 N N . VAL B 1 112 ? -0.485 -18.922 -7.711 1 98.81 112 VAL B N 1
ATOM 2026 C CA . VAL B 1 112 ? 0.258 -18.547 -6.516 1 98.81 112 VAL B CA 1
ATOM 2027 C C . VAL B 1 112 ? 1.468 -19.453 -6.34 1 98.81 112 VAL B C 1
ATOM 2029 O O . VAL B 1 112 ? 2.584 -18.984 -6.113 1 98.81 112 VAL B O 1
ATOM 2032 N N . LYS B 1 113 ? 1.28 -20.703 -6.523 1 98.56 113 LYS B N 1
ATOM 2033 C CA . LYS B 1 113 ? 2.363 -21.656 -6.352 1 98.56 113 LYS B CA 1
ATOM 2034 C C . LYS B 1 113 ? 3.428 -21.484 -7.434 1 98.56 113 LYS B C 1
ATOM 20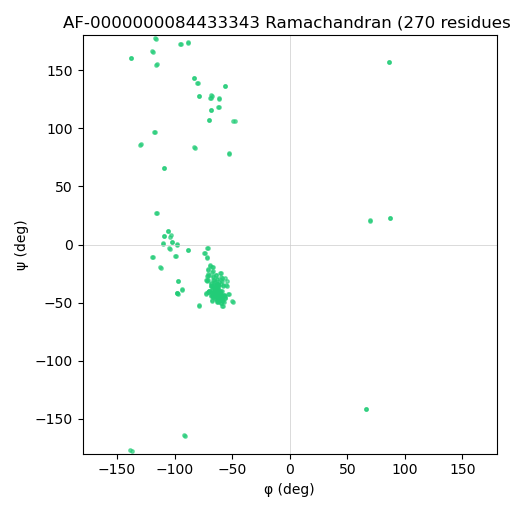36 O O . LYS B 1 113 ? 4.625 -21.516 -7.141 1 98.56 113 LYS B O 1
ATOM 2041 N N . GLU B 1 114 ? 2.969 -21.328 -8.641 1 98.12 114 GLU B N 1
ATOM 2042 C CA . GLU B 1 114 ? 3.912 -21.141 -9.742 1 98.12 114 GLU B CA 1
ATOM 2043 C C . GLU B 1 114 ? 4.73 -19.875 -9.555 1 98.12 114 GLU B C 1
ATOM 2045 O O . GLU B 1 114 ? 5.957 -19.891 -9.711 1 98.12 114 GLU B O 1
ATOM 2050 N N . CYS B 1 115 ? 4.109 -18.797 -9.266 1 98.75 115 CYS B N 1
ATOM 2051 C CA . CYS B 1 115 ? 4.789 -17.516 -9.109 1 98.75 115 CYS B CA 1
ATOM 2052 C C . CYS B 1 115 ? 5.773 -17.547 -7.945 1 98.75 115 CYS B C 1
ATOM 2054 O O . CYS B 1 115 ? 6.879 -17.016 -8.047 1 98.75 115 CYS B O 1
ATOM 2056 N N . GLU B 1 116 ? 5.359 -18.188 -6.832 1 98.44 116 GLU B N 1
ATOM 2057 C CA . GLU B 1 116 ? 6.277 -18.297 -5.703 1 98.44 116 GLU B CA 1
ATOM 2058 C C . GLU B 1 116 ? 7.512 -19.109 -6.082 1 98.44 116 GLU B C 1
ATOM 2060 O O . GLU B 1 116 ? 8.641 -18.703 -5.805 1 98.44 116 GLU B O 1
ATOM 2065 N N . MET B 1 117 ? 7.234 -20.219 -6.73 1 98.19 117 MET B N 1
ATOM 2066 C CA . MET B 1 117 ? 8.328 -21.094 -7.141 1 98.19 117 MET B CA 1
ATOM 2067 C C . MET B 1 117 ? 9.289 -20.359 -8.07 1 98.19 117 MET B C 1
ATOM 2069 O O . MET B 1 117 ? 10.5 -20.391 -7.863 1 98.19 117 MET B O 1
ATOM 2073 N N . LYS B 1 118 ? 8.812 -19.734 -9.07 1 98.19 118 LYS B N 1
ATOM 2074 C CA . LYS B 1 118 ? 9.641 -19.031 -10.047 1 98.19 118 LYS B CA 1
ATOM 2075 C C . LYS B 1 118 ? 10.398 -17.875 -9.398 1 98.19 118 LYS B C 1
ATOM 2077 O O . LYS B 1 118 ? 11.562 -17.641 -9.719 1 98.19 118 LYS B O 1
ATOM 2082 N N . SER B 1 119 ? 9.734 -17.125 -8.523 1 98.44 119 SER B N 1
ATOM 2083 C CA . SER B 1 119 ? 10.406 -16.047 -7.82 1 98.44 119 SER B CA 1
ATOM 2084 C C . SER B 1 119 ? 11.578 -16.562 -6.992 1 98.44 119 SER B C 1
ATOM 2086 O O . SER B 1 119 ? 12.664 -15.977 -6.996 1 98.44 119 SER B O 1
ATOM 2088 N N . LEU B 1 120 ? 11.336 -17.688 -6.309 1 98.12 120 LEU B N 1
ATOM 2089 C CA . LEU B 1 120 ? 12.344 -18.25 -5.418 1 98.12 120 LEU B CA 1
ATOM 2090 C C . LEU B 1 120 ? 13.508 -18.828 -6.211 1 98.12 120 LEU B C 1
ATOM 2092 O O . LEU B 1 120 ? 14.609 -18.984 -5.68 1 98.12 120 LEU B O 1
ATOM 2096 N N . GLU B 1 121 ? 13.289 -19.156 -7.453 1 97.81 121 GLU B N 1
ATOM 2097 C CA . GLU B 1 121 ? 14.367 -19.609 -8.328 1 97.81 121 GLU B CA 1
ATOM 2098 C C . GLU B 1 121 ? 15.305 -18.453 -8.672 1 97.81 121 GLU B C 1
ATOM 2100 O O . GLU B 1 121 ? 16.484 -18.672 -8.961 1 97.81 121 GLU B O 1
ATOM 2105 N N . ILE B 1 122 ? 14.797 -17.297 -8.656 1 97.56 122 ILE B N 1
ATOM 2106 C CA . ILE B 1 122 ? 15.539 -16.125 -9.125 1 97.56 122 ILE B CA 1
ATOM 2107 C C . ILE B 1 122 ? 16.156 -15.406 -7.93 1 97.56 122 ILE B C 1
ATOM 2109 O O . ILE B 1 122 ? 17.297 -14.961 -7.988 1 97.56 122 ILE B O 1
ATOM 2113 N N . LEU B 1 123 ? 15.406 -15.266 -6.836 1 98 123 LEU B N 1
ATOM 2114 C CA . LEU B 1 123 ? 15.852 -14.516 -5.664 1 98 123 LEU B CA 1
ATOM 2115 C C . LEU B 1 123 ? 16.781 -15.367 -4.809 1 98 123 LEU B C 1
ATOM 2117 O O . LEU B 1 123 ? 16.562 -16.562 -4.629 1 98 123 LEU B O 1
ATOM 2121 N N . ASN B 1 124 ? 17.797 -14.75 -4.328 1 97.44 124 ASN B N 1
ATOM 2122 C CA . ASN B 1 124 ? 18.641 -15.461 -3.369 1 97.44 124 ASN B CA 1
ATOM 2123 C C . ASN B 1 124 ? 18.141 -15.273 -1.938 1 97.44 124 ASN B C 1
ATOM 2125 O O . ASN B 1 124 ? 17.203 -14.5 -1.698 1 97.44 124 ASN B O 1
ATOM 2129 N N . ASN B 1 125 ? 18.734 -15.969 -0.978 1 97.44 125 ASN B N 1
ATOM 2130 C CA . ASN B 1 125 ? 18.25 -15.977 0.402 1 97.44 125 ASN B CA 1
ATOM 2131 C C . ASN B 1 125 ? 18.344 -14.586 1.033 1 97.44 125 ASN B C 1
ATOM 2133 O O . ASN B 1 125 ? 17.453 -14.195 1.796 1 97.44 125 ASN B O 1
ATOM 2137 N N . ASP B 1 126 ? 19.375 -13.883 0.742 1 97.5 126 ASP B N 1
ATOM 2138 C CA . ASP B 1 126 ? 19.547 -12.539 1.286 1 97.5 126 ASP B CA 1
ATOM 2139 C C . ASP B 1 126 ? 18.438 -11.609 0.8 1 97.5 126 ASP B C 1
ATOM 2141 O O . ASP B 1 126 ? 17.922 -10.789 1.566 1 97.5 126 ASP B O 1
ATOM 2145 N N . GLU B 1 127 ? 18.078 -11.742 -0.496 1 97.31 127 GLU B N 1
ATOM 2146 C CA . GLU B 1 127 ? 17.016 -10.945 -1.069 1 97.31 127 GLU B CA 1
ATOM 2147 C C . GLU B 1 127 ? 15.664 -11.281 -0.429 1 97.31 127 GLU B C 1
ATOM 2149 O O . GLU B 1 127 ? 14.898 -10.383 -0.069 1 97.31 127 GLU B O 1
ATOM 2154 N N . VAL B 1 128 ? 15.445 -12.562 -0.233 1 98.12 128 VAL B N 1
ATOM 2155 C CA . VAL B 1 128 ? 14.203 -13.016 0.373 1 98.12 128 VAL B CA 1
ATOM 2156 C C . VAL B 1 128 ? 14.078 -12.453 1.785 1 98.12 128 VAL B C 1
ATOM 2158 O O . VAL B 1 128 ? 13.031 -11.898 2.15 1 98.12 128 VAL B O 1
ATOM 2161 N N . GLU B 1 129 ? 15.141 -12.523 2.557 1 97.94 129 GLU B N 1
ATOM 2162 C CA . GLU B 1 129 ? 15.148 -12 3.922 1 97.94 129 GLU B CA 1
ATOM 2163 C C . GLU B 1 129 ? 14.938 -10.492 3.938 1 97.94 129 GLU B C 1
ATOM 2165 O O . GLU B 1 129 ? 14.195 -9.969 4.773 1 97.94 129 GLU B O 1
ATOM 2170 N N . SER B 1 130 ? 15.586 -9.805 3.002 1 97.62 130 SER B N 1
ATOM 2171 C CA . SER B 1 130 ? 15.477 -8.352 2.916 1 97.62 130 SER B CA 1
ATOM 2172 C C . SER B 1 130 ? 14.055 -7.926 2.559 1 97.62 130 SER B C 1
ATOM 2174 O O . SER B 1 130 ? 13.547 -6.934 3.084 1 97.62 130 SER B O 1
ATOM 2176 N N . ILE B 1 131 ? 13.422 -8.711 1.696 1 98.12 131 ILE B N 1
ATOM 2177 C CA . ILE B 1 131 ? 12.07 -8.414 1.236 1 98.12 131 ILE B CA 1
ATOM 2178 C C . ILE B 1 131 ? 11.086 -8.539 2.398 1 98.12 131 ILE B C 1
ATOM 2180 O O . ILE B 1 131 ? 10.273 -7.648 2.631 1 98.12 131 ILE B O 1
ATOM 2184 N N . ILE B 1 132 ? 11.242 -9.602 3.145 1 98 132 ILE B N 1
ATOM 2185 C CA . ILE B 1 132 ? 10.359 -9.859 4.277 1 98 132 ILE B CA 1
ATOM 2186 C C . ILE B 1 132 ? 10.602 -8.812 5.363 1 98 132 ILE B C 1
ATOM 2188 O O . ILE B 1 132 ? 9.648 -8.234 5.898 1 98 132 ILE B O 1
ATOM 2192 N N . ALA B 1 133 ? 11.812 -8.453 5.582 1 96.81 133 ALA B N 1
ATOM 2193 C CA . ALA B 1 133 ? 12.188 -7.496 6.617 1 96.81 133 ALA B CA 1
ATOM 2194 C C . ALA B 1 133 ? 11.742 -6.086 6.246 1 96.81 133 ALA B C 1
ATOM 2196 O O . ALA B 1 133 ? 11.484 -5.258 7.121 1 96.81 133 ALA B O 1
ATOM 2197 N N . TYR B 1 134 ? 11.695 -5.805 4.953 1 97.44 134 TYR B N 1
ATOM 2198 C CA . TYR B 1 134 ? 11.359 -4.477 4.457 1 97.44 134 TYR B CA 1
ATOM 2199 C C . TYR B 1 134 ? 10.016 -4.012 5.016 1 97.44 134 TYR B C 1
ATOM 2201 O O . TYR B 1 134 ? 9.859 -2.836 5.355 1 97.44 134 TYR B O 1
ATOM 2209 N N . ILE B 1 135 ? 9.07 -4.953 5.195 1 97.12 135 ILE B N 1
ATOM 2210 C CA . ILE B 1 135 ? 7.758 -4.555 5.688 1 97.12 135 ILE B CA 1
ATOM 2211 C C . ILE B 1 135 ? 7.613 -4.961 7.152 1 97.12 135 ILE B C 1
ATOM 2213 O O . ILE B 1 135 ? 6.59 -4.68 7.781 1 97.12 135 ILE B O 1
ATOM 2217 N N . GLY B 1 136 ? 8.562 -5.598 7.672 1 95.44 136 GLY B N 1
ATOM 2218 C CA . GLY B 1 136 ? 8.57 -5.941 9.086 1 95.44 136 GLY B CA 1
ATOM 2219 C C . GLY B 1 136 ? 7.855 -7.246 9.391 1 95.44 136 GLY B C 1
ATOM 2220 O O . GLY B 1 136 ? 7.289 -7.414 10.469 1 95.44 136 GLY B O 1
ATOM 2221 N N . LEU B 1 137 ? 7.754 -8.078 8.391 1 91.88 137 LEU B N 1
ATOM 2222 C CA . LEU B 1 137 ? 7.18 -9.406 8.594 1 91.88 137 LEU B CA 1
ATOM 2223 C C . LEU B 1 137 ? 8.25 -10.398 9.023 1 91.88 137 LEU B C 1
ATOM 2225 O O . LEU B 1 137 ? 9.398 -10.312 8.586 1 91.88 137 LEU B O 1
#

Foldseek 3Di:
DPDDDDDVLVVLCVLCPPPDDPPNVLLVCLSQLLQLLVLVCVDPADPVLVLLSVLLNVQVVDQDAPQHCVPVRSVSCLLSLQSSLVSVVVRCVVPNVVVSCVSGDDNRPVSSVVSNVVSPVVDDPVSNVRSCPVSDD/DPDDDDDVLVVLCVLCPPPDDPPNVLLVCLSQLLQLLVLVCVDPADPVLVLLSVLLNVQVVDQDAPQHCVPVRSVSCLLSLQSSLVSVVVRCVVPNVVVSPVSGDDNRPVSSVVSNVVSPVVDDPVSNVRSCPVSDD

Radius of gyration: 18.01 Å; Cα contacts (8 Å, |Δi|>4): 354; chains: 2; bounding box: 37×47×46 Å

Sequence (274 aa):
MNKQFKDFYDTLLENLDNYTGEYESFINYGPNLFKLLCDLLNADIDVSLRLPICGAIAYYVTPDDVISEQIYGPYGYIDDIYLATHVLKMVAERHGYEFLQENSNFEVEPIVKECEMKSLEILNNDEVESIIAYIGLMNKQFKDFYDTLLENLDNYTGEYESFINYGPNLFKLLCDLLNADIDVSLRLPICGAIAYYVTPDDVISEQIYGPYGYIDDIYLATHVLKMVAERHGYEFLQENSNFEVEPIVKECEMKSLEILNNDEVESIIAYIGL

Nearest PDB structures (foldseek):
  8zak-assembly1_A  TM=2.381E-01  e=9.836E+00  Campylobacter jejuni
  8zah-assembly2_B  TM=2.284E-01  e=9.836E+00  Campylobacter jejuni
  8zah-assembly2_B  TM=2.276E-01  e=8.384E+00  Campylobacter jejuni
  8zak-assembly1_A  TM=2.382E-01  e=8.384E+00  Campylobacter jejuni

pLDDT: mean 94.87, std 8.18, range [35.12, 98.94]

InterPro domains:
  IPR010652 Domain of unknown function DUF1232 [PF06803] (53-84)

Solvent-accessible surface area (backbone atoms only — not comparable to full-atom values): 15154 Å² total; per-residue (Å²): 126,87,78,80,66,72,53,48,68,59,43,49,48,60,65,52,59,85,61,83,56,98,56,34,86,52,57,70,43,43,58,59,54,53,49,36,50,48,44,48,62,70,47,98,61,65,57,86,50,31,29,55,43,17,24,37,49,21,53,64,55,39,71,80,50,93,54,28,39,81,80,54,40,78,67,19,46,43,65,42,40,28,44,42,29,54,45,51,48,56,48,27,74,74,62,34,57,67,55,54,32,75,58,43,96,60,72,45,62,68,48,39,53,48,35,32,53,56,29,56,72,70,48,50,71,66,54,52,52,50,56,40,48,54,34,47,99,125,86,77,78,68,74,52,46,69,58,44,48,48,59,66,53,57,86,60,83,56,96,56,32,86,50,57,68,43,41,58,59,53,52,50,35,50,48,46,49,63,70,47,98,60,65,56,85,51,31,28,55,42,17,23,36,49,22,52,65,55,37,68,80,50,94,55,29,38,82,79,55,40,78,67,19,46,44,64,41,40,28,46,41,30,54,45,50,48,54,48,27,74,74,62,33,56,65,54,54,33,73,58,44,96,58,70,44,62,67,49,40,53,48,37,32,52,56,29,57,72,69,48,50,71,68,54,52,52,49,56,39,48,56,33,45,98

Organism: NCBI:txid230361

Secondary structure (DSSP, 8-state):
-------HHHHHHHHTTT--STTHHHHTTHHHHHHHHHHHTTS---GGGHHHHHHHHHHHH-TTSSS-HHHHGGGGGHHHHHHHHHHHHHHHHHH-HHHHHHT-SS-HHHHHHHHHHHHHHHS-HHHHHHHHHHHT-/-------HHHHHHHHTTT--STTHHHHTTHHHHHHHHHHHTTS---GGGHHHHHHHHHHHH-TTSSS-HHHHGGGGGHHHHHHHHHHHHHHHHHH-HHHHHHT-SS-HHHHHHHHHHHHHHHS-HHHHHHHHHHHT-